Protein AF-A0A3B8Q0R5-F1 (afdb_monomer_lite)

Radius of gyration: 30.36 Å; chains: 1; bounding box: 60×72×90 Å

Structure (mmCIF, N/CA/C/O backbone):
data_AF-A0A3B8Q0R5-F1
#
_entry.id   AF-A0A3B8Q0R5-F1
#
loop_
_atom_site.group_PDB
_atom_site.id
_atom_site.type_symbol
_atom_si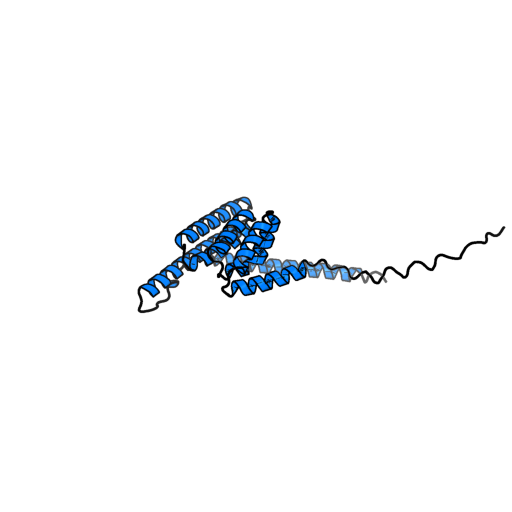te.label_atom_id
_atom_site.label_alt_id
_atom_site.label_comp_id
_atom_site.label_asym_id
_atom_site.label_entity_id
_atom_site.label_seq_id
_atom_site.pdbx_PDB_ins_code
_atom_site.Cartn_x
_atom_site.Cartn_y
_atom_site.Cartn_z
_atom_site.occupancy
_atom_site.B_iso_or_equiv
_atom_site.auth_seq_id
_atom_site.auth_comp_id
_atom_site.auth_asym_id
_atom_site.auth_atom_id
_atom_site.pdbx_PDB_model_num
ATOM 1 N N . MET A 1 1 ? 7.598 -15.529 66.319 1.00 52.81 1 MET A N 1
ATOM 2 C CA . MET A 1 1 ? 8.348 -15.626 65.045 1.00 52.81 1 MET A CA 1
ATOM 3 C C . MET A 1 1 ? 7.599 -14.977 63.862 1.00 52.81 1 MET A C 1
ATOM 5 O O . MET A 1 1 ? 7.571 -15.559 62.796 1.00 52.81 1 MET A O 1
ATOM 9 N N . ASN A 1 2 ? 7.058 -13.747 63.988 1.00 50.09 2 ASN A N 1
ATOM 10 C CA . ASN A 1 2 ? 6.308 -13.079 62.892 1.00 50.09 2 ASN A CA 1
ATOM 11 C C . ASN A 1 2 ? 6.867 -11.707 62.458 1.00 50.09 2 ASN A C 1
ATOM 13 O O . ASN A 1 2 ? 6.285 -11.050 61.603 1.00 50.09 2 ASN A O 1
ATOM 17 N N . ARG A 1 3 ? 8.002 -11.252 63.009 1.00 48.69 3 ARG A N 1
ATOM 18 C CA . ARG A 1 3 ? 8.577 -9.933 62.666 1.00 48.69 3 ARG A CA 1
ATOM 19 C C . ARG A 1 3 ? 9.497 -9.949 61.439 1.00 48.69 3 ARG A C 1
ATOM 21 O O . ARG A 1 3 ? 9.781 -8.896 60.887 1.00 48.69 3 ARG A O 1
ATOM 28 N N . PHE A 1 4 ? 9.909 -11.129 60.974 1.00 54.16 4 PHE A N 1
ATOM 29 C CA . PHE A 1 4 ? 10.857 -11.258 59.860 1.00 54.16 4 PHE A CA 1
ATOM 30 C C . PHE A 1 4 ? 10.212 -11.108 58.469 1.00 54.16 4 PHE A C 1
ATOM 32 O O . PHE A 1 4 ? 10.890 -10.764 57.511 1.00 54.16 4 PHE A O 1
ATOM 39 N N . CYS A 1 5 ? 8.892 -11.298 58.348 1.00 56.12 5 CYS A N 1
ATOM 40 C CA . CYS A 1 5 ? 8.208 -11.297 57.049 1.00 56.12 5 CYS A CA 1
ATOM 41 C C . CYS A 1 5 ? 7.826 -9.883 56.552 1.00 56.12 5 CYS A C 1
ATOM 43 O O . CYS A 1 5 ? 7.640 -9.663 55.356 1.00 56.12 5 CYS A O 1
ATOM 45 N N . TRP A 1 6 ? 7.747 -8.897 57.453 1.00 54.19 6 TRP A N 1
ATOM 46 C CA . TRP A 1 6 ? 7.364 -7.522 57.103 1.00 54.19 6 TRP A CA 1
ATOM 47 C C . TRP A 1 6 ? 8.506 -6.707 56.481 1.00 54.19 6 TRP A C 1
ATOM 49 O O . TRP A 1 6 ? 8.269 -5.948 55.542 1.00 54.19 6 TRP A O 1
ATOM 59 N N . CYS A 1 7 ? 9.753 -6.912 56.917 1.00 61.81 7 CYS A N 1
ATOM 60 C CA . CYS A 1 7 ? 10.898 -6.191 56.348 1.00 61.81 7 CYS A CA 1
ATOM 61 C C . CYS A 1 7 ? 11.171 -6.569 54.883 1.00 61.81 7 CYS A C 1
ATOM 63 O O . CYS A 1 7 ? 11.580 -5.722 54.093 1.00 61.81 7 CYS A O 1
ATOM 65 N N . GLN A 1 8 ? 10.890 -7.815 54.489 1.00 62.03 8 GLN A N 1
ATOM 66 C CA . GLN A 1 8 ? 11.178 -8.293 53.134 1.00 62.03 8 GLN A CA 1
ATOM 67 C C . GLN A 1 8 ? 10.195 -7.735 52.089 1.00 62.03 8 GLN A C 1
ATOM 69 O O . GLN A 1 8 ? 10.589 -7.441 50.962 1.00 62.03 8 GLN A O 1
ATOM 74 N N . ARG A 1 9 ? 8.931 -7.499 52.472 1.00 63.44 9 ARG A N 1
ATOM 75 C CA . ARG A 1 9 ? 7.928 -6.890 51.581 1.00 63.44 9 ARG A CA 1
ATOM 76 C C . ARG A 1 9 ? 8.183 -5.399 51.346 1.00 63.44 9 ARG A C 1
ATOM 78 O O . ARG A 1 9 ? 8.068 -4.943 50.211 1.00 63.44 9 ARG A O 1
ATOM 85 N N . LEU A 1 10 ? 8.612 -4.659 52.372 1.00 69.06 10 LEU A N 1
ATOM 86 C CA . LEU A 1 10 ? 8.924 -3.230 52.233 1.00 69.06 10 LEU A CA 1
ATOM 87 C C . LEU A 1 10 ? 10.162 -2.977 51.356 1.00 69.06 10 LEU A C 1
ATOM 89 O O . LEU A 1 10 ? 10.154 -2.050 50.548 1.00 69.06 10 LEU A O 1
ATOM 93 N N . ALA A 1 11 ? 11.180 -3.840 51.435 1.00 68.00 11 ALA A N 1
ATOM 94 C CA . ALA A 1 11 ? 12.366 -3.734 50.584 1.00 68.00 11 ALA A CA 1
ATOM 95 C C . ALA A 1 11 ? 12.047 -3.938 49.087 1.00 68.00 11 ALA A C 1
ATOM 97 O O . ALA A 1 11 ? 12.586 -3.229 48.238 1.00 68.00 11 ALA A O 1
ATOM 98 N N . SER A 1 12 ? 11.131 -4.857 48.756 1.00 68.31 12 SER A N 1
ATOM 99 C CA . SER A 1 12 ? 10.750 -5.130 47.359 1.00 68.31 12 SER A CA 1
ATOM 100 C C . SER A 1 12 ? 9.982 -3.977 46.695 1.00 68.31 12 SER A C 1
ATOM 102 O O . SER A 1 12 ? 10.227 -3.661 45.530 1.00 68.31 12 SER A O 1
ATOM 104 N N . LEU A 1 13 ? 9.120 -3.283 47.447 1.00 68.50 13 LEU A N 1
ATOM 105 C CA . LEU A 1 13 ? 8.381 -2.123 46.940 1.00 68.50 13 LEU A CA 1
ATOM 106 C C . LEU A 1 13 ? 9.310 -0.933 46.672 1.00 68.50 13 LEU A C 1
ATOM 108 O O . LEU A 1 13 ? 9.229 -0.329 45.602 1.00 68.50 13 LEU A O 1
ATOM 112 N N . ALA A 1 14 ? 10.244 -0.644 47.582 1.00 69.44 14 ALA A N 1
ATOM 113 C CA . ALA A 1 14 ? 11.202 0.448 47.404 1.00 69.44 14 ALA A CA 1
ATOM 114 C C . ALA A 1 14 ? 12.122 0.232 46.186 1.00 69.44 14 ALA A C 1
ATOM 116 O O . ALA A 1 14 ? 12.366 1.168 45.423 1.00 69.44 14 ALA A O 1
ATOM 117 N N . ALA A 1 15 ? 12.572 -1.007 45.953 1.00 67.75 15 ALA A N 1
ATOM 118 C CA . ALA A 1 15 ? 13.390 -1.343 44.789 1.00 67.75 15 ALA A CA 1
ATOM 119 C C . ALA A 1 15 ? 12.631 -1.141 43.463 1.00 67.75 15 ALA A C 1
ATOM 121 O O . ALA A 1 15 ? 13.180 -0.568 42.523 1.00 67.75 15 ALA A O 1
ATOM 122 N N . SER A 1 16 ? 11.353 -1.537 43.395 1.00 67.94 16 SER A N 1
ATOM 123 C CA . SER A 1 16 ? 10.534 -1.349 42.186 1.00 67.94 16 SER A CA 1
ATOM 124 C C . SER A 1 16 ? 10.300 0.129 41.841 1.00 67.94 16 SER A C 1
ATOM 126 O O . SER A 1 16 ? 10.348 0.511 40.671 1.00 67.94 16 SER A O 1
ATOM 128 N N . LEU A 1 17 ? 10.140 0.983 42.859 1.00 67.00 17 LEU A N 1
ATOM 129 C CA . LEU A 1 17 ? 9.904 2.415 42.676 1.00 67.00 17 LEU A CA 1
ATOM 130 C C . LEU A 1 17 ? 11.165 3.151 42.195 1.00 67.00 17 LEU A C 1
ATOM 132 O O . LEU A 1 17 ? 11.078 4.034 41.344 1.00 67.00 17 LEU A O 1
ATOM 136 N N . ALA A 1 18 ? 12.344 2.747 42.679 1.00 67.75 18 ALA A N 1
ATOM 137 C CA . ALA A 1 18 ? 13.623 3.308 42.243 1.00 67.75 18 ALA A CA 1
ATOM 138 C C . ALA A 1 18 ? 13.944 2.969 40.775 1.00 67.75 18 ALA A C 1
ATOM 140 O O . ALA A 1 18 ? 14.430 3.828 40.038 1.00 67.75 18 ALA A O 1
ATOM 141 N N . VAL A 1 19 ? 13.621 1.750 40.321 1.00 68.25 19 VAL A N 1
ATOM 142 C CA . VAL A 1 19 ? 13.801 1.353 38.912 1.00 68.25 19 VAL A CA 1
ATOM 143 C C . VAL A 1 19 ? 12.848 2.132 38.001 1.00 68.25 19 VAL A C 1
ATOM 145 O O . VAL A 1 19 ? 13.286 2.659 36.979 1.00 68.25 19 VAL A O 1
ATOM 148 N N . ALA A 1 20 ? 11.579 2.291 38.388 1.00 64.25 20 ALA A N 1
ATOM 149 C CA . ALA A 1 20 ? 10.617 3.081 37.616 1.00 64.25 20 ALA A CA 1
ATOM 150 C C . ALA A 1 20 ? 11.032 4.563 37.500 1.00 64.25 20 ALA A C 1
ATOM 152 O O . ALA A 1 20 ? 10.972 5.142 36.414 1.00 64.25 20 ALA A O 1
ATOM 153 N N . ALA A 1 21 ? 11.528 5.160 38.591 1.00 65.12 21 ALA A N 1
ATOM 154 C CA . ALA A 1 21 ? 12.027 6.535 38.592 1.00 65.12 21 ALA A CA 1
ATOM 155 C C . ALA A 1 21 ? 13.298 6.706 37.734 1.00 65.12 21 ALA A C 1
ATOM 157 O O . ALA A 1 21 ? 13.420 7.688 37.000 1.00 65.12 21 ALA A O 1
ATOM 158 N N . GLY A 1 22 ? 14.219 5.736 37.768 1.00 60.78 22 GLY A N 1
ATOM 159 C CA . GLY A 1 22 ? 15.442 5.755 36.959 1.00 60.78 22 GLY A CA 1
ATOM 160 C C . GLY A 1 22 ? 15.184 5.635 35.452 1.00 60.78 22 GLY A C 1
ATOM 161 O O . GLY A 1 22 ? 15.807 6.346 34.661 1.00 60.78 22 GLY A O 1
ATOM 162 N N . VAL A 1 23 ? 14.229 4.790 35.045 1.00 67.75 23 VAL A N 1
ATOM 163 C CA . VAL A 1 23 ? 13.835 4.643 33.630 1.00 67.75 23 VAL A CA 1
ATOM 164 C C . VAL A 1 23 ? 13.158 5.917 33.116 1.00 67.75 23 VAL A C 1
ATOM 166 O O . VAL A 1 23 ? 13.473 6.371 32.015 1.00 67.75 23 VAL A O 1
ATOM 169 N N . GLY A 1 24 ? 12.309 6.555 33.931 1.00 57.69 24 GLY A N 1
ATOM 170 C CA . GLY A 1 24 ? 11.667 7.824 33.575 1.00 57.69 24 GLY A CA 1
ATOM 171 C C . GLY A 1 24 ? 12.663 8.968 33.353 1.00 57.69 24 GLY A C 1
ATOM 172 O O . GLY A 1 24 ? 12.521 9.734 32.398 1.00 57.69 24 GLY A O 1
ATOM 173 N N . TYR A 1 25 ? 13.714 9.057 34.177 1.00 61.59 25 TYR A N 1
ATOM 174 C CA . TYR A 1 25 ? 14.712 10.128 34.057 1.00 61.59 25 TYR A CA 1
ATOM 175 C C . TYR A 1 25 ? 15.591 9.984 32.805 1.00 61.59 25 TYR A C 1
ATOM 177 O O . TYR A 1 25 ? 15.903 10.978 32.151 1.00 61.59 25 TYR A O 1
ATOM 185 N N . ARG A 1 26 ? 15.942 8.749 32.410 1.00 64.56 26 ARG A N 1
ATOM 186 C CA . ARG A 1 26 ? 16.667 8.514 31.148 1.00 64.56 26 ARG A CA 1
ATOM 187 C C . ARG A 1 26 ? 15.811 8.733 29.907 1.00 64.56 26 ARG A C 1
ATOM 189 O O . ARG A 1 26 ? 16.342 9.181 28.895 1.00 64.56 26 ARG A O 1
ATOM 196 N N . TRP A 1 27 ? 14.510 8.461 29.982 1.00 62.12 27 TRP A N 1
ATOM 197 C CA . TRP A 1 27 ? 13.605 8.723 28.865 1.00 62.12 27 TRP A CA 1
ATOM 198 C C . TRP A 1 27 ? 13.486 10.224 28.568 1.00 62.12 27 TRP A C 1
ATOM 200 O O . TRP A 1 27 ? 13.467 10.627 27.408 1.00 62.12 27 TRP A O 1
ATOM 210 N N . ARG A 1 28 ? 13.485 11.064 29.611 1.00 60.34 28 ARG A N 1
ATOM 211 C CA . ARG A 1 28 ? 13.381 12.523 29.467 1.00 60.34 28 ARG A CA 1
ATOM 212 C C . ARG A 1 28 ? 14.645 13.164 28.878 1.00 60.34 28 ARG A C 1
ATOM 214 O O . ARG A 1 28 ? 14.530 14.003 27.992 1.00 60.34 28 ARG A O 1
ATOM 221 N N . ASP A 1 29 ? 15.836 12.716 29.285 1.00 60.97 29 ASP A N 1
ATOM 222 C CA . ASP A 1 29 ? 17.111 13.227 28.741 1.00 60.97 29 ASP A CA 1
ATOM 223 C C . ASP A 1 29 ? 17.327 12.817 27.265 1.00 60.97 29 ASP A C 1
ATOM 225 O O . ASP A 1 29 ? 17.923 13.552 26.477 1.00 60.97 29 ASP A O 1
ATOM 229 N N . LEU A 1 30 ? 16.777 11.669 26.844 1.00 57.34 30 LEU A N 1
ATOM 230 C CA . LEU A 1 30 ? 16.732 11.290 25.426 1.00 57.34 30 LEU A CA 1
ATOM 231 C C . LEU A 1 30 ? 15.744 12.155 24.628 1.00 57.34 30 LEU A C 1
ATOM 233 O O . LEU A 1 30 ? 16.006 12.469 23.466 1.00 57.34 30 LEU A O 1
ATOM 237 N N . GLN A 1 31 ? 14.638 12.582 25.239 1.00 58.22 31 GLN A N 1
ATOM 238 C CA . GLN A 1 31 ? 13.633 13.415 24.581 1.00 58.22 31 GLN A CA 1
ATOM 239 C C . GLN A 1 31 ? 14.144 14.847 24.333 1.00 58.22 31 GLN A C 1
ATOM 241 O O . GLN A 1 31 ? 13.937 15.388 23.248 1.00 58.22 31 GLN A O 1
ATOM 246 N N . GLU A 1 32 ? 14.888 15.433 25.277 1.00 55.44 32 GLU A N 1
ATOM 247 C CA . GLU A 1 32 ? 15.453 16.788 25.135 1.00 55.44 32 GLU A CA 1
ATOM 248 C C . GLU A 1 32 ? 16.603 16.857 24.109 1.00 55.44 32 GLU A C 1
ATOM 250 O O . GLU A 1 32 ? 16.691 17.818 23.338 1.00 55.44 32 GLU A O 1
ATOM 255 N N . LYS A 1 33 ? 17.427 15.803 24.005 1.00 52.62 33 LYS A N 1
ATOM 256 C CA . LYS A 1 33 ? 18.471 15.693 22.964 1.00 52.62 33 LYS A CA 1
ATOM 257 C C . LYS A 1 33 ? 17.900 15.433 21.568 1.00 52.62 33 LYS A C 1
ATOM 259 O O . LYS A 1 33 ? 18.498 15.841 20.577 1.00 52.62 33 LYS A O 1
ATOM 264 N N . SER A 1 34 ? 16.732 14.800 21.478 1.00 51.44 34 SER A N 1
ATOM 265 C CA . SER A 1 34 ? 16.050 14.564 20.197 1.00 51.44 34 SER A CA 1
ATOM 266 C C . SER A 1 34 ? 15.329 15.816 19.685 1.00 51.44 34 SER A C 1
ATOM 268 O O . SER A 1 34 ? 15.287 16.059 18.481 1.00 51.44 34 SER A O 1
ATOM 270 N N . ALA A 1 35 ? 14.798 16.645 20.591 1.00 52.03 35 ALA A N 1
ATOM 271 C CA . ALA A 1 35 ? 14.048 17.851 20.240 1.00 52.03 35 ALA A CA 1
ATOM 272 C C . ALA A 1 35 ? 14.919 18.984 19.663 1.00 52.03 35 ALA A C 1
ATOM 274 O O . ALA A 1 35 ? 14.408 19.836 18.945 1.00 52.03 35 ALA A O 1
ATOM 275 N N . THR A 1 36 ? 16.226 18.992 19.940 1.00 49.47 36 THR A N 1
ATOM 276 C CA . THR A 1 36 ? 17.169 19.999 19.413 1.00 49.47 36 THR A CA 1
ATOM 277 C C . THR A 1 36 ? 17.890 19.566 18.131 1.00 49.47 36 THR A C 1
ATOM 279 O O . THR A 1 36 ? 18.474 20.409 17.457 1.00 49.47 36 THR A O 1
ATOM 282 N N . ALA A 1 37 ? 17.809 18.284 17.751 1.00 50.06 37 ALA A N 1
ATOM 283 C CA . ALA A 1 37 ? 18.377 17.757 16.504 1.00 50.06 37 ALA A CA 1
ATOM 284 C C . ALA A 1 37 ? 17.378 17.728 15.332 1.00 50.06 37 ALA A C 1
ATOM 286 O O . ALA A 1 37 ? 17.786 17.570 14.185 1.00 50.06 37 ALA A O 1
ATOM 287 N N . LEU A 1 38 ? 16.084 17.941 15.592 1.00 46.47 38 LEU A N 1
ATOM 288 C CA . LEU A 1 38 ? 15.078 18.230 14.566 1.00 46.47 38 LEU A CA 1
ATOM 289 C C . LEU A 1 38 ? 15.154 19.710 14.153 1.00 46.47 38 LEU A C 1
ATOM 291 O O . LEU A 1 38 ? 14.162 20.437 14.162 1.00 46.47 38 LEU A O 1
ATOM 295 N N . GLY A 1 39 ? 16.353 20.169 13.782 1.00 46.84 39 GLY A N 1
ATOM 296 C CA . GLY A 1 39 ? 16.441 21.268 12.830 1.00 46.84 39 GLY A CA 1
ATOM 297 C C . GLY A 1 39 ? 15.647 20.836 11.604 1.00 46.84 39 GLY A C 1
ATOM 298 O O . GLY A 1 39 ? 15.787 19.687 11.188 1.00 46.84 39 GLY A O 1
ATOM 299 N N . VAL A 1 40 ? 14.754 21.709 11.126 1.00 49.50 40 VAL A N 1
ATOM 300 C CA . VAL A 1 40 ? 13.939 21.538 9.913 1.00 49.50 40 VAL A CA 1
ATOM 301 C C . VAL A 1 40 ? 14.712 20.664 8.935 1.00 49.50 40 VAL A C 1
ATOM 303 O O . VAL A 1 40 ? 15.736 21.109 8.426 1.00 49.50 40 VAL A O 1
ATOM 306 N N . ALA A 1 41 ? 14.295 19.402 8.791 1.00 54.00 41 ALA A N 1
ATOM 307 C CA . ALA A 1 41 ? 14.992 18.447 7.948 1.00 54.00 41 ALA A CA 1
ATOM 308 C C . ALA A 1 41 ? 14.927 19.004 6.529 1.00 54.00 41 ALA A C 1
ATOM 310 O O . ALA A 1 41 ? 13.883 18.944 5.879 1.00 54.00 41 ALA A O 1
ATOM 311 N N . GLU A 1 42 ? 16.007 19.661 6.115 1.00 67.31 42 GLU A N 1
ATOM 312 C CA . GLU A 1 42 ? 16.147 20.230 4.790 1.00 67.31 42 GLU A CA 1
ATOM 313 C C . GLU A 1 42 ? 15.985 19.062 3.821 1.00 67.31 42 GLU A C 1
ATOM 315 O O . GLU A 1 42 ? 16.765 18.107 3.847 1.00 67.31 42 GLU A O 1
ATOM 320 N N . ILE A 1 43 ? 14.884 19.074 3.062 1.00 69.56 43 ILE A N 1
ATOM 321 C CA . ILE A 1 43 ? 14.603 18.046 2.061 1.00 69.56 43 ILE A CA 1
ATOM 322 C C . ILE A 1 43 ? 15.818 18.028 1.144 1.00 69.56 43 ILE A C 1
ATOM 324 O O . ILE A 1 43 ? 16.129 19.047 0.525 1.00 69.56 43 ILE A O 1
ATOM 328 N N . ALA A 1 44 ? 16.517 16.893 1.101 1.00 77.75 44 ALA A N 1
ATOM 329 C CA . ALA A 1 44 ? 17.736 16.791 0.320 1.00 77.75 44 ALA A CA 1
ATOM 330 C C . ALA A 1 44 ? 17.447 17.192 -1.143 1.00 77.75 44 ALA A C 1
ATOM 332 O O . ALA A 1 44 ? 16.377 16.861 -1.671 1.00 77.75 44 ALA A O 1
ATOM 333 N N . PRO A 1 45 ? 18.357 17.934 -1.796 1.00 79.62 45 PRO A N 1
ATOM 334 C CA . PRO A 1 45 ? 18.165 18.368 -3.176 1.00 79.62 45 PRO A CA 1
ATOM 335 C C . PRO A 1 45 ? 17.991 17.146 -4.093 1.00 79.62 45 PRO A C 1
ATOM 337 O O . PRO A 1 45 ? 18.530 16.073 -3.804 1.00 79.62 45 PRO A O 1
ATOM 340 N N . LEU A 1 46 ? 17.210 17.271 -5.173 1.00 73.88 46 LEU A N 1
ATOM 341 C CA . LEU A 1 46 ? 16.845 16.145 -6.051 1.00 73.88 46 LEU A CA 1
ATOM 342 C C . LEU A 1 46 ? 18.086 15.413 -6.587 1.00 73.88 46 LEU A C 1
ATOM 344 O O . LEU A 1 46 ? 18.104 14.190 -6.693 1.00 73.88 46 LEU A O 1
ATOM 348 N N . GLU A 1 47 ? 19.148 16.170 -6.834 1.00 75.94 47 GLU A N 1
ATOM 349 C CA . GLU A 1 47 ? 20.459 15.725 -7.294 1.00 75.94 47 GLU A CA 1
ATOM 350 C C . GLU A 1 47 ? 21.111 14.708 -6.344 1.00 75.94 47 GLU A C 1
ATOM 352 O O . GLU A 1 47 ? 21.943 13.917 -6.773 1.00 75.94 47 GLU A O 1
ATOM 357 N N . SER A 1 48 ? 20.726 14.687 -5.064 1.00 73.81 48 SER A N 1
ATOM 358 C CA . SER A 1 48 ? 21.194 13.681 -4.101 1.00 73.81 48 SER A CA 1
ATOM 359 C C . SER A 1 48 ? 20.539 12.307 -4.283 1.00 73.81 48 SER A C 1
ATOM 361 O O . SER A 1 48 ? 21.114 11.299 -3.874 1.00 73.81 48 SER A O 1
ATOM 363 N N . PHE A 1 49 ? 19.358 12.255 -4.907 1.00 72.38 49 PHE A N 1
ATOM 364 C CA . PHE A 1 49 ? 18.619 11.018 -5.175 1.00 72.38 49 PHE A CA 1
ATOM 365 C C . PHE A 1 49 ? 18.916 10.446 -6.567 1.00 72.38 49 PHE A C 1
ATOM 367 O O . PHE A 1 49 ? 18.712 9.254 -6.799 1.00 72.38 49 PHE A O 1
ATOM 374 N N . VAL A 1 50 ? 19.423 11.268 -7.489 1.00 71.88 50 VAL A N 1
ATOM 375 C CA . VAL A 1 50 ? 19.806 10.841 -8.838 1.00 71.88 50 VAL A CA 1
ATOM 376 C C . VAL A 1 50 ? 21.271 10.406 -8.830 1.00 71.88 50 VAL A C 1
ATOM 378 O O . VAL A 1 50 ? 22.189 11.221 -8.777 1.00 71.88 50 VAL A O 1
ATOM 381 N N . GLY A 1 51 ? 21.515 9.096 -8.885 1.00 69.38 51 GLY A N 1
ATOM 382 C CA . GLY A 1 51 ? 22.872 8.580 -9.053 1.00 69.38 51 GLY A CA 1
ATOM 383 C C . GLY A 1 51 ? 23.454 9.022 -10.398 1.00 69.38 51 GLY A C 1
ATOM 384 O O . GLY A 1 51 ? 22.813 8.834 -11.429 1.00 69.38 51 GLY A O 1
ATOM 385 N N . ILE A 1 52 ? 24.674 9.570 -10.406 1.00 62.12 52 ILE A N 1
ATOM 386 C CA . ILE A 1 52 ? 25.391 9.935 -11.638 1.00 62.12 52 ILE A CA 1
ATOM 387 C C . ILE A 1 52 ? 25.702 8.643 -12.412 1.00 62.12 52 ILE A C 1
ATOM 389 O O . ILE A 1 52 ? 26.714 7.986 -12.166 1.00 62.12 52 ILE A O 1
ATOM 393 N N . GLN A 1 53 ? 24.815 8.244 -13.322 1.00 55.50 53 GLN A N 1
ATOM 394 C CA . GLN A 1 53 ? 25.020 7.123 -14.239 1.00 55.50 53 GLN A CA 1
ATOM 395 C C . GLN A 1 53 ? 25.086 7.639 -15.676 1.00 55.50 53 GLN A C 1
ATOM 397 O O . GLN A 1 53 ? 24.306 8.491 -16.091 1.00 55.50 53 GLN A O 1
ATOM 402 N N . SER A 1 54 ? 26.068 7.147 -16.429 1.00 56.28 54 SER A N 1
ATOM 403 C CA . SER A 1 54 ? 26.439 7.685 -17.734 1.00 56.28 54 SER A CA 1
ATOM 404 C C . SER A 1 54 ? 25.878 6.867 -18.904 1.00 56.28 54 SER A C 1
ATOM 406 O O . SER A 1 54 ? 25.977 5.642 -18.906 1.00 56.28 54 SER A O 1
ATOM 408 N N . PHE A 1 55 ? 25.437 7.612 -19.930 1.00 62.09 55 PHE A N 1
ATOM 409 C CA . PHE A 1 55 ? 25.368 7.322 -21.379 1.00 62.09 55 PHE A CA 1
ATOM 410 C C . PHE A 1 55 ? 24.024 7.027 -22.068 1.00 62.09 55 PHE A C 1
ATOM 412 O O . PHE A 1 55 ? 24.011 7.012 -23.296 1.00 62.09 55 PHE A O 1
ATOM 419 N N . SER A 1 56 ? 22.885 6.900 -21.384 1.00 81.12 56 SER A N 1
ATOM 420 C CA . SER A 1 56 ? 21.586 6.817 -22.081 1.00 81.12 56 SER A CA 1
ATOM 421 C C . SER A 1 56 ? 20.588 7.817 -21.517 1.00 81.12 56 SER A C 1
ATOM 423 O O . SER A 1 56 ? 20.306 7.793 -20.323 1.00 81.12 56 SER A O 1
ATOM 425 N N . GLU A 1 57 ? 20.022 8.659 -22.386 1.00 83.69 57 GLU A N 1
ATOM 426 C CA . GLU A 1 57 ? 18.907 9.561 -22.064 1.00 83.69 57 GLU A CA 1
ATOM 427 C C . GLU A 1 57 ? 17.781 8.806 -21.345 1.00 83.69 57 GLU A C 1
ATOM 429 O O . GLU A 1 57 ? 17.328 9.235 -20.293 1.00 83.69 57 GLU A O 1
ATOM 434 N N . ILE A 1 58 ? 17.447 7.598 -21.817 1.00 84.88 58 ILE A N 1
ATOM 435 C CA . ILE A 1 58 ? 16.426 6.731 -21.210 1.00 84.88 58 ILE A CA 1
ATOM 436 C C . ILE A 1 58 ? 16.795 6.338 -19.773 1.00 84.88 58 ILE A C 1
ATOM 438 O O . ILE A 1 58 ? 15.933 6.313 -18.894 1.00 84.88 58 ILE A O 1
ATOM 442 N N . GLN A 1 59 ? 18.063 6.006 -19.516 1.00 83.00 59 GLN A N 1
ATOM 443 C CA . GLN A 1 59 ? 18.511 5.658 -18.165 1.00 83.00 59 GLN A CA 1
ATOM 444 C C . GLN A 1 59 ? 18.523 6.880 -17.247 1.00 83.00 59 GLN A C 1
ATOM 446 O O . GLN A 1 59 ? 18.146 6.750 -16.086 1.00 83.00 59 GLN A O 1
ATOM 451 N N . ASN A 1 60 ? 18.890 8.052 -17.770 1.00 83.88 60 ASN A N 1
ATOM 452 C CA . ASN A 1 60 ? 18.876 9.295 -17.010 1.00 83.88 60 ASN A CA 1
ATOM 453 C C . ASN A 1 60 ? 17.443 9.697 -16.632 1.00 83.88 60 ASN A C 1
ATOM 455 O O . ASN A 1 60 ? 17.164 9.911 -15.459 1.00 83.88 60 ASN A O 1
ATOM 459 N N . THR A 1 61 ? 16.505 9.673 -17.586 1.00 86.94 61 THR A N 1
ATOM 460 C CA . THR A 1 61 ? 15.083 9.933 -17.313 1.00 86.94 61 THR A CA 1
ATOM 461 C C . THR A 1 61 ? 14.505 8.922 -16.325 1.00 86.94 61 THR A C 1
ATOM 463 O O . THR A 1 61 ? 13.751 9.293 -15.432 1.00 86.94 61 THR A O 1
ATOM 466 N N . ARG A 1 62 ? 14.878 7.636 -16.421 1.00 85.50 62 ARG A N 1
ATOM 467 C CA . ARG A 1 62 ? 14.454 6.630 -15.435 1.00 85.50 62 ARG A CA 1
ATOM 468 C C . ARG A 1 62 ? 15.005 6.934 -14.039 1.00 85.50 62 ARG A C 1
ATOM 470 O O . ARG A 1 62 ? 14.261 6.827 -13.071 1.00 85.50 62 ARG A O 1
ATOM 477 N N . ALA A 1 63 ? 16.282 7.296 -13.932 1.00 85.25 63 ALA A N 1
ATOM 478 C CA . ALA A 1 63 ? 16.898 7.658 -12.659 1.00 85.25 63 ALA A CA 1
ATOM 479 C C . ALA A 1 63 ? 16.267 8.926 -12.062 1.00 85.25 63 ALA A C 1
ATOM 481 O O . ALA A 1 63 ? 16.047 8.992 -10.856 1.00 85.25 63 ALA A O 1
ATOM 482 N N . GLU A 1 64 ? 15.920 9.900 -12.903 1.00 87.50 64 GLU A N 1
ATOM 483 C CA . GLU A 1 64 ? 15.218 11.118 -12.505 1.00 87.50 64 GLU A CA 1
ATOM 484 C C . GLU A 1 64 ? 13.810 10.815 -11.976 1.00 87.50 64 GLU A C 1
ATOM 486 O O . GLU A 1 64 ? 13.478 11.239 -10.871 1.00 87.50 64 GLU A O 1
ATOM 491 N N . LEU A 1 65 ? 13.015 10.008 -12.691 1.00 85.88 65 LEU A N 1
ATOM 492 C CA . LEU A 1 65 ? 11.694 9.563 -12.223 1.00 85.88 65 LEU A CA 1
ATOM 493 C C . LEU A 1 65 ? 11.785 8.804 -10.896 1.00 85.88 65 LEU A C 1
ATOM 495 O O . LEU A 1 65 ? 11.011 9.062 -9.972 1.00 85.88 65 LEU A O 1
ATOM 499 N N . GLN A 1 66 ? 12.772 7.916 -10.769 1.00 86.69 66 GLN A N 1
ATOM 500 C CA . GLN A 1 66 ? 13.023 7.192 -9.528 1.00 86.69 66 GLN A CA 1
ATOM 501 C C . GLN A 1 66 ? 13.395 8.152 -8.384 1.00 86.69 66 GLN A C 1
ATOM 503 O O . GLN A 1 66 ? 12.905 7.993 -7.264 1.00 86.69 66 GLN A O 1
ATOM 508 N N . GLY A 1 67 ? 14.223 9.164 -8.657 1.00 86.75 67 GLY A N 1
ATOM 509 C CA . GLY A 1 67 ? 14.597 10.202 -7.696 1.00 86.75 67 GLY A CA 1
ATOM 510 C C . GLY A 1 67 ? 13.404 11.052 -7.255 1.00 86.75 67 GLY A C 1
ATOM 511 O O . GLY A 1 67 ? 13.221 11.284 -6.057 1.00 86.75 67 GLY A O 1
ATOM 512 N N . LEU A 1 68 ? 12.541 11.450 -8.194 1.00 88.81 68 LEU A N 1
ATOM 513 C CA . LEU A 1 68 ? 11.309 12.189 -7.911 1.00 88.81 68 LEU A CA 1
ATOM 514 C C . LEU A 1 68 ? 10.363 11.381 -7.018 1.00 88.81 68 LEU A C 1
ATOM 516 O O . LEU A 1 68 ? 9.891 11.895 -6.003 1.00 88.81 68 LEU A O 1
ATOM 520 N N . ALA A 1 69 ? 10.147 10.102 -7.325 1.00 83.06 69 ALA A N 1
ATOM 521 C CA . ALA A 1 69 ? 9.320 9.236 -6.493 1.00 83.06 69 ALA A CA 1
ATOM 522 C C . ALA A 1 69 ? 9.918 9.019 -5.095 1.00 83.06 69 ALA A C 1
ATOM 524 O O . ALA A 1 69 ? 9.199 9.055 -4.096 1.00 83.06 69 ALA A O 1
ATOM 525 N N . GLN A 1 70 ? 11.237 8.825 -4.984 1.00 87.56 70 GLN A N 1
ATOM 526 C CA . GLN A 1 70 ? 11.907 8.700 -3.684 1.00 87.56 70 GLN A CA 1
ATOM 527 C C . GLN A 1 70 ? 11.762 9.966 -2.838 1.00 87.56 70 GLN A C 1
ATOM 529 O O . GLN A 1 70 ? 11.462 9.880 -1.641 1.00 87.56 70 GLN A O 1
ATOM 534 N N . ARG A 1 71 ? 11.925 11.139 -3.454 1.00 89.19 71 ARG A N 1
ATOM 535 C CA . ARG A 1 71 ? 11.688 12.423 -2.797 1.00 89.19 71 ARG A CA 1
ATOM 536 C C . ARG A 1 71 ? 10.238 12.532 -2.332 1.00 89.19 71 ARG A C 1
ATOM 538 O O . ARG A 1 71 ? 10.008 12.804 -1.155 1.00 89.19 71 ARG A O 1
ATOM 545 N N . PHE A 1 72 ? 9.279 12.229 -3.206 1.00 90.56 72 PHE A N 1
ATOM 546 C CA . PHE A 1 72 ? 7.853 12.256 -2.886 1.00 90.56 72 PHE A CA 1
ATOM 547 C C . PHE A 1 72 ? 7.516 11.369 -1.678 1.00 90.56 72 PHE A C 1
ATOM 549 O O . PHE A 1 72 ? 6.865 11.808 -0.727 1.00 90.56 72 PHE A O 1
ATOM 556 N N . ARG A 1 73 ? 8.035 10.136 -1.652 1.00 87.62 73 ARG A N 1
ATOM 557 C CA . ARG A 1 73 ? 7.888 9.222 -0.507 1.00 87.62 73 ARG A CA 1
ATOM 558 C C . ARG A 1 73 ? 8.479 9.787 0.770 1.00 87.62 73 ARG A C 1
ATOM 560 O O . ARG A 1 73 ? 7.884 9.653 1.838 1.00 87.62 73 ARG A O 1
ATOM 567 N N . THR A 1 74 ? 9.663 10.380 0.677 1.00 87.69 74 THR A N 1
ATOM 568 C CA . THR A 1 74 ? 10.348 10.959 1.833 1.00 87.69 74 THR A CA 1
ATOM 569 C C . THR A 1 74 ? 9.527 12.110 2.403 1.00 87.69 74 THR A C 1
ATOM 571 O O . THR A 1 74 ? 9.292 12.146 3.607 1.00 87.69 74 THR A O 1
ATOM 574 N N . GLU A 1 75 ? 8.988 12.982 1.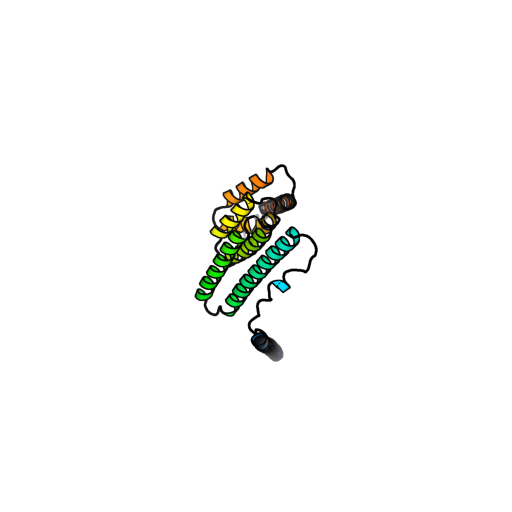552 1.00 88.94 75 GLU A N 1
ATOM 575 C CA . GLU A 1 75 ? 8.092 14.065 1.961 1.00 88.94 75 GLU A CA 1
ATOM 576 C C . GLU A 1 75 ? 6.804 13.532 2.613 1.00 88.94 75 GLU A C 1
ATOM 578 O O . GLU A 1 75 ? 6.435 13.982 3.701 1.00 88.94 75 GLU A O 1
ATOM 583 N N . ALA A 1 76 ? 6.151 12.527 2.017 1.00 84.00 76 ALA A N 1
ATOM 584 C CA . ALA A 1 76 ? 4.954 11.900 2.585 1.00 84.00 76 ALA A CA 1
ATOM 585 C C . ALA A 1 76 ? 5.232 11.246 3.952 1.00 84.00 76 ALA A C 1
ATOM 587 O O . ALA A 1 76 ? 4.461 11.410 4.902 1.00 84.00 76 ALA A O 1
ATOM 588 N N . ARG A 1 77 ? 6.370 10.554 4.093 1.00 86.31 77 ARG A N 1
ATOM 589 C CA . ARG A 1 77 ? 6.806 9.947 5.360 1.00 86.31 77 ARG A CA 1
ATOM 590 C C . ARG A 1 77 ? 7.147 10.987 6.412 1.00 86.31 77 ARG A C 1
ATOM 592 O O . ARG A 1 77 ? 6.762 10.812 7.563 1.00 86.31 77 ARG A O 1
ATOM 599 N N . MET A 1 78 ? 7.822 12.071 6.042 1.00 87.31 78 MET A N 1
ATOM 600 C CA . MET A 1 78 ? 8.117 13.159 6.973 1.00 87.31 78 MET A CA 1
ATOM 601 C C . MET A 1 78 ? 6.838 13.837 7.460 1.00 87.31 78 MET A C 1
ATOM 603 O O . MET A 1 78 ? 6.708 14.063 8.659 1.00 87.31 78 MET A O 1
ATOM 607 N N . LYS A 1 79 ? 5.857 14.070 6.578 1.00 86.94 79 LYS A N 1
ATOM 608 C CA . LYS A 1 79 ? 4.524 14.557 6.974 1.00 86.94 79 LYS A CA 1
ATOM 609 C C . LYS A 1 79 ? 3.838 13.600 7.949 1.00 86.94 79 LYS A C 1
ATOM 611 O O . LYS A 1 79 ? 3.296 14.043 8.957 1.00 86.94 79 LYS A O 1
ATOM 616 N N . TYR A 1 80 ? 3.910 12.293 7.697 1.00 84.00 80 TYR A N 1
ATOM 617 C CA . TYR A 1 80 ? 3.370 11.285 8.610 1.00 84.00 80 TYR A CA 1
ATOM 618 C C . TYR A 1 80 ? 4.066 11.300 9.978 1.00 84.00 80 TYR A C 1
ATOM 620 O O . TYR A 1 80 ? 3.397 11.381 11.006 1.00 84.00 80 TYR A O 1
ATOM 628 N N . LEU A 1 81 ? 5.399 11.291 10.019 1.00 85.19 81 LEU A N 1
ATOM 629 C CA . LEU A 1 81 ? 6.155 11.355 11.274 1.00 85.19 81 LEU A CA 1
ATOM 630 C C . LEU A 1 81 ? 5.897 12.663 12.035 1.00 85.19 81 LEU A C 1
ATOM 632 O O . LEU A 1 81 ? 5.722 12.635 13.253 1.00 85.19 81 LEU A O 1
ATOM 636 N N . ALA A 1 82 ? 5.792 13.787 11.324 1.00 84.62 82 ALA A N 1
ATOM 637 C CA . ALA A 1 82 ? 5.401 15.064 11.905 1.00 84.62 82 ALA A CA 1
ATOM 638 C C . ALA A 1 82 ? 3.991 14.985 12.515 1.00 84.62 82 ALA A C 1
ATOM 640 O O . ALA A 1 82 ? 3.811 15.385 13.664 1.00 84.62 82 ALA A O 1
ATOM 641 N N . SER A 1 83 ? 3.024 14.372 11.820 1.00 84.06 83 SER A N 1
ATOM 642 C CA . SER A 1 83 ? 1.656 14.190 12.337 1.00 84.06 83 SER A CA 1
ATOM 643 C C . SER A 1 83 ? 1.603 13.339 13.613 1.00 84.06 83 SER A C 1
ATOM 645 O O . SER A 1 83 ? 0.833 13.620 14.532 1.00 84.06 83 SER A O 1
ATOM 647 N N . LEU A 1 84 ? 2.479 12.333 13.732 1.00 81.38 84 LEU A N 1
ATOM 648 C CA . LEU A 1 84 ? 2.606 11.539 14.957 1.00 81.38 84 LEU A CA 1
ATOM 649 C C . LEU A 1 84 ? 3.144 12.373 16.126 1.00 81.38 84 LEU A C 1
ATOM 651 O O . LEU A 1 84 ? 2.704 12.184 17.258 1.00 81.38 84 LEU A O 1
ATOM 655 N N . SER A 1 85 ? 4.068 13.302 15.862 1.00 80.19 85 SER A N 1
ATOM 656 C CA . SER A 1 85 ? 4.641 14.175 16.894 1.00 80.19 85 SER A CA 1
ATOM 657 C C . SER A 1 85 ? 3.678 15.274 17.366 1.00 80.19 85 SER A C 1
ATOM 659 O O . SER A 1 85 ? 3.674 15.619 18.546 1.00 80.19 85 SER A O 1
ATOM 661 N N . THR A 1 86 ? 2.815 15.773 16.474 1.00 74.06 86 THR A N 1
ATOM 662 C CA . THR A 1 86 ? 1.837 16.841 16.759 1.00 74.06 86 THR A CA 1
ATOM 663 C C . THR A 1 86 ? 0.550 16.312 17.410 1.00 74.06 86 THR A C 1
ATOM 665 O O . THR A 1 86 ? -0.248 17.079 17.952 1.00 74.06 86 THR A O 1
ATOM 668 N N . SER A 1 87 ? 0.342 14.992 17.404 1.00 62.97 87 SER A N 1
ATOM 669 C CA . SER A 1 87 ? -0.855 14.302 17.898 1.00 62.97 87 SER A CA 1
ATOM 670 C C . SER A 1 87 ? -1.002 14.338 19.436 1.00 62.97 87 SER A C 1
ATOM 672 O O . SER A 1 87 ? -0.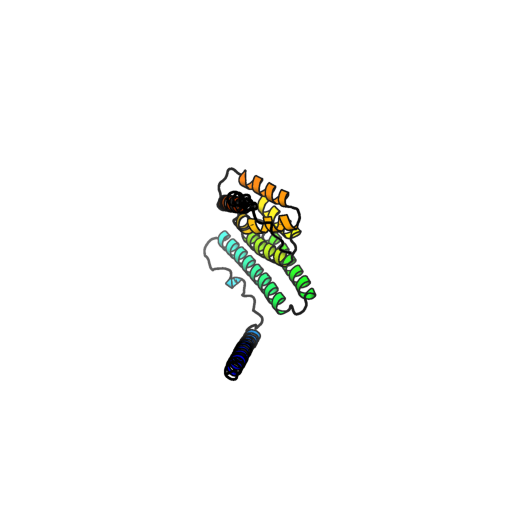964 13.311 20.114 1.00 62.97 87 SER A O 1
ATOM 674 N N . LEU A 1 88 ? -1.255 15.518 20.005 1.00 67.12 88 LEU A N 1
ATOM 675 C CA . LEU A 1 88 ? -1.819 15.688 21.354 1.00 67.12 88 LEU A CA 1
ATOM 676 C C . LEU A 1 88 ? -3.360 15.657 21.341 1.00 67.12 88 LEU A C 1
ATOM 678 O O . LEU A 1 88 ? -3.996 15.627 22.391 1.00 67.12 88 LEU A O 1
ATOM 682 N N . SER A 1 89 ? -3.987 15.671 20.160 1.00 67.50 89 SER A N 1
ATOM 683 C CA . SER A 1 89 ? -5.445 15.645 19.984 1.00 67.50 89 SER A CA 1
ATOM 684 C C . SER A 1 89 ? -5.838 14.744 18.812 1.00 67.50 89 SER A C 1
ATOM 686 O O . SER A 1 89 ? -5.342 14.904 17.698 1.00 67.50 89 SER A O 1
ATOM 688 N N . GLN A 1 90 ? -6.751 13.798 19.059 1.00 69.88 90 GLN A N 1
ATOM 689 C CA . GLN A 1 90 ? -7.185 12.792 18.075 1.00 69.88 90 GLN A CA 1
ATOM 690 C C . GLN A 1 90 ? -7.806 13.404 16.805 1.00 69.88 90 GLN A C 1
ATOM 692 O O . GLN A 1 90 ? -7.662 12.839 15.723 1.00 69.88 90 GLN A O 1
ATOM 697 N N . SER A 1 91 ? -8.466 14.562 16.910 1.00 68.75 91 SER A N 1
ATOM 698 C CA . SER A 1 91 ? -9.111 15.240 15.777 1.00 68.75 91 SER A CA 1
ATOM 699 C C . SER A 1 91 ? -8.108 15.802 14.763 1.00 68.75 91 SER A C 1
ATOM 701 O O . SER A 1 91 ? -8.313 15.647 13.560 1.00 68.75 91 SER A O 1
ATOM 703 N N . THR A 1 92 ? -7.002 16.395 15.223 1.00 71.00 92 THR A N 1
ATOM 704 C CA . THR A 1 92 ? -5.941 16.929 14.351 1.00 71.00 92 THR A CA 1
ATOM 705 C C . THR A 1 92 ? -5.264 15.807 13.560 1.00 71.00 92 THR A C 1
ATOM 707 O O . THR A 1 92 ? -5.056 15.939 12.355 1.00 71.00 92 THR A O 1
ATOM 710 N N . SER A 1 93 ? -5.048 14.652 14.203 1.00 82.44 93 SER A N 1
ATOM 711 C CA . SER A 1 93 ? -4.446 13.473 13.565 1.00 82.44 93 SER A CA 1
ATOM 712 C C . SER A 1 93 ? -5.268 12.950 12.378 1.00 82.44 93 SER A C 1
ATOM 714 O O . SER A 1 93 ? -4.699 12.500 11.384 1.00 82.44 93 SER A O 1
ATOM 716 N N . ALA A 1 94 ? -6.603 13.025 12.436 1.00 87.56 94 ALA A N 1
ATOM 717 C CA . ALA A 1 94 ? -7.459 12.570 11.340 1.00 87.56 94 ALA A CA 1
ATOM 718 C C . ALA A 1 94 ? -7.358 13.477 10.100 1.00 87.56 94 ALA A C 1
ATOM 720 O O . ALA A 1 94 ? -7.304 12.976 8.975 1.00 87.56 94 ALA A O 1
ATOM 721 N N . VAL A 1 95 ? -7.294 14.801 10.295 1.00 90.56 95 VAL A N 1
ATOM 722 C CA . VAL A 1 95 ? -7.167 15.778 9.199 1.00 90.56 95 VAL A CA 1
ATOM 723 C C . VAL A 1 95 ? -5.811 15.650 8.507 1.00 90.56 95 VAL A C 1
ATOM 725 O O . VAL A 1 95 ? -5.756 15.584 7.280 1.00 90.56 95 VAL A O 1
ATOM 728 N N . GLU A 1 96 ? -4.730 15.554 9.283 1.00 90.38 96 GLU A N 1
ATOM 729 C CA . GLU A 1 96 ? -3.369 15.366 8.762 1.00 90.38 96 GLU A CA 1
ATOM 730 C C . GLU A 1 96 ? -3.219 14.025 8.037 1.00 90.38 96 GLU A C 1
ATOM 732 O O . GLU A 1 96 ? -2.639 13.947 6.958 1.00 90.38 96 GLU A O 1
ATOM 737 N N . ARG A 1 97 ? -3.815 12.950 8.561 1.00 90.69 97 ARG A N 1
ATOM 738 C CA . ARG A 1 97 ? -3.825 11.663 7.856 1.00 90.69 97 ARG A CA 1
ATOM 739 C C . ARG A 1 97 ? -4.569 11.748 6.535 1.00 90.69 97 ARG A C 1
ATOM 741 O O . ARG A 1 97 ? -4.114 11.200 5.535 1.00 90.69 97 ARG A O 1
ATOM 748 N N . GLN A 1 98 ? -5.701 12.447 6.511 1.00 94.06 98 GLN A N 1
ATOM 749 C CA . GLN A 1 98 ? -6.470 12.609 5.287 1.00 94.06 98 GLN A CA 1
ATOM 750 C C . GLN A 1 98 ? -5.725 13.448 4.243 1.00 94.06 98 GLN A C 1
ATOM 752 O O . GLN A 1 98 ? -5.894 13.185 3.052 1.00 94.06 98 GLN A O 1
ATOM 757 N N . SER A 1 99 ? -4.906 14.426 4.650 1.00 93.94 99 SER A N 1
ATOM 758 C CA . SER A 1 99 ? -4.046 15.152 3.710 1.00 93.94 99 SER A CA 1
ATOM 759 C C . SER A 1 99 ? -2.940 14.255 3.153 1.00 93.94 99 SER A C 1
ATOM 761 O O . SER A 1 99 ? -2.758 14.242 1.942 1.00 93.94 99 SER A O 1
ATOM 763 N N . ILE A 1 100 ? -2.301 13.424 3.985 1.00 93.94 100 ILE A N 1
ATOM 764 C CA . ILE A 1 100 ? -1.300 12.439 3.533 1.00 93.94 100 ILE A CA 1
ATOM 765 C C . ILE A 1 100 ? -1.912 11.443 2.542 1.00 93.94 100 ILE A C 1
ATOM 767 O O . ILE A 1 100 ? -1.314 11.172 1.507 1.00 93.94 100 ILE A O 1
ATOM 771 N N . VAL A 1 101 ? -3.116 10.930 2.821 1.00 96.00 101 VAL A N 1
ATOM 772 C CA . VAL A 1 101 ? -3.841 10.038 1.899 1.00 96.00 101 VAL A CA 1
ATOM 773 C C . VAL A 1 101 ? -4.076 10.725 0.552 1.00 96.00 101 VAL A C 1
ATOM 775 O O . VAL A 1 101 ? -3.767 10.138 -0.477 1.00 96.00 101 VAL A O 1
ATOM 778 N N . ARG A 1 102 ? -4.551 11.979 0.541 1.00 96.56 102 ARG A N 1
ATOM 779 C CA . ARG A 1 102 ? -4.770 12.728 -0.712 1.00 96.56 102 ARG A CA 1
ATOM 780 C C . ARG A 1 102 ? -3.475 12.995 -1.473 1.00 96.56 102 ARG A C 1
ATOM 782 O O . ARG A 1 102 ? -3.485 12.971 -2.700 1.00 96.56 102 ARG A O 1
ATOM 789 N N . ASP A 1 103 ? -2.391 13.288 -0.759 1.00 95.56 103 ASP A N 1
ATOM 790 C CA . ASP A 1 103 ? -1.080 13.478 -1.373 1.00 95.56 103 ASP A CA 1
ATOM 791 C C . ASP A 1 103 ? -0.641 12.167 -2.044 1.00 95.56 103 ASP A C 1
ATOM 793 O O . ASP A 1 103 ? -0.344 12.175 -3.233 1.00 95.56 103 ASP A O 1
ATOM 797 N N . LEU A 1 104 ? -0.701 11.030 -1.341 1.00 95.88 104 LEU A N 1
ATOM 798 C CA . LEU A 1 104 ? -0.363 9.716 -1.906 1.00 95.88 104 LEU A CA 1
ATOM 799 C C . LEU A 1 104 ? -1.213 9.366 -3.132 1.00 95.88 104 LEU A C 1
ATOM 801 O O . LEU A 1 104 ? -0.665 8.910 -4.126 1.00 95.88 104 LEU A O 1
ATOM 805 N N . GLU A 1 105 ? -2.520 9.627 -3.102 1.00 97.19 105 GLU A N 1
ATOM 806 C CA . GLU A 1 105 ? -3.407 9.400 -4.252 1.00 97.19 105 GLU A CA 1
ATOM 807 C C . GLU A 1 105 ? -3.031 10.253 -5.463 1.00 97.19 105 GLU A C 1
ATOM 809 O O . GLU A 1 105 ? -3.025 9.760 -6.589 1.00 97.19 105 GLU A O 1
ATOM 814 N N . ARG A 1 106 ? -2.661 11.519 -5.240 1.00 96.75 106 ARG A N 1
ATOM 815 C CA . ARG A 1 106 ? -2.138 12.374 -6.310 1.00 96.75 106 ARG A CA 1
ATOM 816 C C . ARG A 1 106 ? -0.842 11.807 -6.881 1.00 96.75 106 ARG A C 1
ATOM 818 O O . ARG A 1 106 ? -0.701 11.762 -8.096 1.00 96.75 106 ARG A O 1
ATOM 825 N N . GLY A 1 107 ? 0.071 11.368 -6.016 1.00 94.25 107 GLY A N 1
ATOM 826 C CA . GLY A 1 107 ? 1.320 10.740 -6.438 1.00 94.25 107 GLY A CA 1
ATOM 827 C C . GLY A 1 107 ? 1.075 9.466 -7.249 1.00 94.25 107 GLY A C 1
ATOM 828 O O . GLY A 1 107 ? 1.697 9.274 -8.282 1.00 94.25 107 GLY A O 1
ATOM 829 N N . ILE A 1 108 ? 0.129 8.619 -6.843 1.00 96.50 108 ILE A N 1
ATOM 830 C CA . ILE A 1 108 ? -0.228 7.400 -7.586 1.00 96.50 108 ILE A CA 1
ATOM 831 C C . ILE A 1 108 ? -0.704 7.734 -9.004 1.00 96.50 108 ILE A C 1
ATOM 833 O O . ILE A 1 108 ? -0.288 7.070 -9.948 1.00 96.50 108 ILE A O 1
ATOM 837 N N . GLU A 1 109 ? -1.521 8.777 -9.171 1.00 97.31 109 GLU A N 1
ATOM 838 C CA . GLU A 1 109 ? -1.961 9.202 -10.505 1.00 97.31 109 GLU A CA 1
ATOM 839 C C . GLU A 1 109 ? -0.818 9.830 -11.326 1.00 97.31 109 GLU A C 1
ATOM 841 O O . GLU A 1 109 ? -0.758 9.632 -12.536 1.00 97.31 109 GLU A O 1
ATOM 846 N N . GLU A 1 110 ? 0.118 10.542 -10.689 1.00 95.00 110 GLU A N 1
ATOM 847 C CA . GLU A 1 110 ? 1.301 11.113 -11.353 1.00 95.00 110 GLU A CA 1
ATOM 848 C C . GLU A 1 110 ? 2.293 10.033 -11.819 1.00 95.00 110 GLU A C 1
ATOM 850 O O . GLU A 1 110 ? 2.844 10.127 -12.914 1.00 95.00 110 GLU A O 1
ATOM 855 N N . PHE A 1 111 ? 2.477 8.978 -11.022 1.00 94.06 111 PHE A N 1
ATOM 856 C CA . PHE A 1 111 ? 3.364 7.843 -11.308 1.00 94.06 111 PHE A CA 1
ATOM 857 C C . PHE A 1 111 ? 2.623 6.646 -11.921 1.0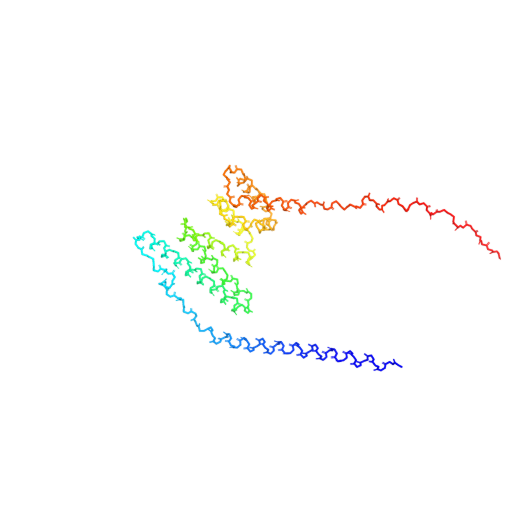0 94.06 111 PHE A C 1
ATOM 859 O O . PHE A 1 111 ? 3.089 5.508 -11.852 1.00 94.06 111 PHE A O 1
ATOM 866 N N . LYS A 1 112 ? 1.458 6.874 -12.528 1.00 96.38 112 LYS A N 1
ATOM 867 C CA . LYS A 1 112 ? 0.645 5.813 -13.120 1.00 96.38 112 LYS A CA 1
ATOM 868 C C . LYS A 1 112 ? 1.403 5.068 -14.217 1.00 96.38 112 LYS A C 1
ATOM 870 O O . LYS A 1 112 ? 2.094 5.664 -15.036 1.00 96.38 112 LYS A O 1
ATOM 875 N N . ASP A 1 113 ? 1.262 3.746 -14.223 1.00 94.06 113 ASP A N 1
ATOM 876 C CA . ASP A 1 113 ? 1.943 2.824 -15.142 1.00 94.06 113 ASP A CA 1
ATOM 877 C C . ASP A 1 113 ? 3.473 2.772 -14.979 1.00 94.06 113 ASP A C 1
ATOM 879 O O . ASP A 1 113 ? 4.156 2.099 -15.753 1.00 94.06 113 ASP A O 1
ATOM 883 N N . THR A 1 114 ? 4.027 3.380 -13.924 1.00 92.94 114 THR A N 1
ATOM 884 C CA . THR A 1 114 ? 5.439 3.213 -13.562 1.00 92.94 114 THR A CA 1
ATOM 885 C C . THR A 1 114 ? 5.615 2.157 -12.455 1.00 92.94 114 THR A C 1
ATOM 887 O O . THR A 1 114 ? 4.636 1.720 -11.828 1.00 92.94 114 THR A O 1
ATOM 890 N N . PRO A 1 115 ? 6.844 1.659 -12.219 1.00 90.81 115 PRO A N 1
ATOM 891 C CA . PRO A 1 115 ? 7.153 0.817 -11.059 1.00 90.81 115 PRO A CA 1
ATOM 892 C C . PRO A 1 115 ? 6.915 1.527 -9.719 1.00 90.81 115 PRO A C 1
ATOM 894 O O . PRO A 1 115 ? 6.548 0.893 -8.731 1.00 90.81 115 PRO A O 1
ATOM 897 N N . GLU A 1 116 ? 7.102 2.846 -9.687 1.00 92.12 116 GLU A N 1
ATOM 898 C CA . GLU A 1 116 ? 6.958 3.680 -8.495 1.00 92.12 116 GLU A CA 1
ATOM 899 C C . GLU A 1 116 ? 5.499 3.777 -8.017 1.00 92.12 116 GLU A C 1
ATOM 901 O O . GLU A 1 116 ? 5.277 3.936 -6.816 1.00 92.12 116 GLU A O 1
ATOM 906 N N . GLU A 1 117 ? 4.514 3.582 -8.907 1.00 95.50 117 GLU A N 1
ATOM 907 C CA . GLU A 1 117 ? 3.084 3.504 -8.562 1.00 95.50 117 GLU A CA 1
ATOM 908 C C . GLU A 1 117 ? 2.832 2.526 -7.404 1.00 95.50 117 GLU A C 1
ATOM 910 O O . GLU A 1 117 ? 2.229 2.876 -6.392 1.00 95.50 117 GLU A O 1
ATOM 915 N N . LEU A 1 118 ? 3.349 1.299 -7.523 1.00 95.56 118 LEU A N 1
ATOM 916 C CA . LEU A 1 118 ? 3.123 0.215 -6.559 1.00 95.56 118 LEU A CA 1
ATOM 917 C C . LEU A 1 118 ? 3.688 0.538 -5.184 1.00 95.56 118 LEU A C 1
ATOM 919 O O . LEU A 1 118 ? 3.115 0.179 -4.157 1.00 95.56 118 LEU A O 1
ATOM 923 N N . VAL A 1 119 ? 4.815 1.236 -5.182 1.00 93.12 119 VAL A N 1
ATOM 924 C CA . VAL A 1 119 ? 5.499 1.651 -3.971 1.00 93.12 119 VAL A CA 1
ATOM 925 C C . VAL A 1 119 ? 4.664 2.694 -3.219 1.00 93.12 119 VAL A C 1
ATOM 927 O O . VAL A 1 119 ? 4.560 2.635 -1.993 1.00 93.12 119 VAL A O 1
ATOM 930 N N . LEU A 1 120 ? 4.037 3.628 -3.941 1.00 94.88 120 LEU A N 1
ATOM 931 C CA . LEU A 1 120 ? 3.112 4.601 -3.357 1.00 94.88 120 LEU A CA 1
ATOM 932 C C . LEU A 1 120 ? 1.800 3.949 -2.912 1.00 94.88 120 LEU A C 1
ATOM 934 O O . LEU A 1 120 ? 1.268 4.324 -1.867 1.00 94.88 120 LEU A O 1
ATOM 938 N N . ILE A 1 121 ? 1.306 2.948 -3.648 1.00 97.38 121 ILE A N 1
ATOM 939 C CA . ILE A 1 121 ? 0.125 2.177 -3.247 1.00 97.38 121 ILE A CA 1
ATOM 940 C C . ILE A 1 121 ? 0.385 1.421 -1.941 1.00 97.38 121 ILE A C 1
ATOM 942 O O . ILE A 1 121 ? -0.474 1.422 -1.063 1.00 97.38 121 ILE A O 1
ATOM 946 N N . GLU A 1 122 ? 1.562 0.821 -1.753 1.00 95.94 122 GLU A N 1
ATOM 947 C CA . GLU A 1 122 ? 1.916 0.174 -0.485 1.00 95.94 122 GLU A CA 1
ATOM 948 C C . GLU A 1 122 ? 1.870 1.166 0.692 1.00 95.94 122 GLU A C 1
ATOM 950 O O . GLU A 1 122 ? 1.245 0.887 1.723 1.00 95.94 122 GLU A O 1
ATOM 955 N N . ASP A 1 123 ? 2.471 2.350 0.519 1.00 94.56 123 ASP A N 1
ATOM 956 C CA . ASP A 1 123 ? 2.434 3.414 1.524 1.00 94.56 123 ASP A CA 1
ATOM 957 C C . ASP A 1 123 ? 0.970 3.890 1.760 1.00 94.56 123 ASP A C 1
ATOM 959 O O . ASP A 1 123 ? 0.573 4.101 2.910 1.00 94.56 123 ASP A O 1
ATOM 963 N N . LEU A 1 124 ? 0.122 3.972 0.721 1.00 96.75 124 LEU A N 1
ATOM 964 C CA . LEU A 1 124 ? -1.311 4.303 0.832 1.00 96.75 124 LEU A CA 1
ATOM 965 C C . LEU A 1 124 ? -2.097 3.242 1.613 1.00 96.75 124 LEU A C 1
ATOM 967 O O . LEU A 1 124 ? -2.847 3.585 2.531 1.00 96.75 124 LEU A O 1
ATOM 971 N N . LEU A 1 125 ? -1.916 1.958 1.299 1.00 97.50 125 LEU A N 1
ATOM 972 C CA . LEU A 1 125 ? -2.567 0.848 1.997 1.00 97.50 125 LEU A CA 1
ATOM 973 C C . LEU A 1 125 ? -2.221 0.860 3.493 1.00 97.50 125 LEU A C 1
ATOM 975 O O . LEU A 1 125 ? -3.089 0.612 4.334 1.00 97.50 125 LEU A O 1
ATOM 979 N N . LEU A 1 126 ? -0.984 1.205 3.856 1.00 94.69 126 LEU A N 1
ATOM 980 C CA . LEU A 1 126 ? -0.594 1.359 5.257 1.00 94.69 126 LEU A CA 1
ATOM 981 C C . LEU A 1 126 ? -1.369 2.496 5.949 1.00 94.69 126 LEU A C 1
ATOM 983 O O . LEU A 1 126 ? -1.863 2.313 7.066 1.00 94.69 126 LEU A O 1
ATOM 987 N N . GLN A 1 127 ? -1.513 3.649 5.287 1.00 94.88 127 GLN A N 1
ATOM 988 C CA . GLN A 1 127 ? -2.246 4.800 5.831 1.00 94.88 127 GLN A CA 1
ATOM 989 C C . GLN A 1 127 ? -3.753 4.542 5.946 1.00 94.88 127 GLN A C 1
ATOM 991 O O . GLN A 1 127 ? -4.374 4.906 6.947 1.00 94.88 127 GLN A O 1
ATOM 996 N N . LEU A 1 128 ? -4.355 3.868 4.965 1.00 96.38 128 LEU A N 1
ATOM 997 C CA . LEU A 1 128 ? -5.771 3.492 5.010 1.00 96.38 128 LEU A CA 1
ATOM 998 C C . LEU A 1 128 ? -6.044 2.483 6.130 1.00 96.38 128 LEU A C 1
ATOM 1000 O O . LEU A 1 128 ? -7.020 2.631 6.872 1.00 96.38 128 LEU A O 1
ATOM 1004 N N . ARG A 1 129 ? -5.143 1.507 6.314 1.00 95.81 129 ARG A N 1
ATOM 1005 C CA . ARG A 1 129 ? -5.219 0.529 7.405 1.00 95.81 129 ARG A CA 1
ATOM 1006 C C . ARG A 1 129 ? -5.120 1.199 8.770 1.00 95.81 129 ARG A C 1
ATOM 1008 O O . ARG A 1 129 ? -5.947 0.924 9.635 1.00 95.81 129 ARG A O 1
ATOM 1015 N N . SER A 1 130 ? -4.144 2.087 8.971 1.00 92.31 130 SER A N 1
ATOM 1016 C CA . SER A 1 130 ? -4.015 2.821 10.237 1.00 92.31 130 SER A CA 1
ATOM 1017 C C . SER A 1 130 ? -5.231 3.723 10.489 1.00 92.31 130 SER A C 1
ATOM 1019 O O . SER A 1 130 ? -5.635 3.916 11.634 1.00 92.31 130 SER A O 1
ATOM 1021 N N . GLY A 1 131 ? -5.836 4.247 9.415 1.00 92.69 131 GLY A N 1
ATOM 1022 C CA . GLY A 1 131 ? -7.089 5.008 9.364 1.00 92.69 131 GLY A CA 1
ATOM 1023 C C . GLY A 1 131 ? -8.371 4.239 9.662 1.00 92.69 131 GLY A C 1
ATOM 1024 O O . GLY A 1 131 ? -9.409 4.882 9.786 1.00 92.69 131 GLY A O 1
ATOM 1025 N N . GLY A 1 132 ? -8.336 2.905 9.742 1.00 94.88 132 GLY A N 1
ATOM 1026 C CA . GLY A 1 132 ? -9.552 2.093 9.837 1.00 94.88 132 GLY A CA 1
ATOM 1027 C C . GLY A 1 132 ? -10.451 2.187 8.595 1.00 94.88 132 GLY A C 1
ATOM 1028 O O . GLY A 1 132 ? -11.623 1.829 8.656 1.00 94.88 132 GLY A O 1
ATOM 1029 N N . GLN A 1 133 ? -9.928 2.664 7.459 1.00 96.81 133 GLN A N 1
ATOM 1030 C CA . GLN A 1 133 ? -10.680 2.828 6.211 1.00 96.81 133 GLN A CA 1
ATOM 1031 C C . GLN A 1 133 ? -10.712 1.508 5.420 1.00 96.81 133 GLN A C 1
ATOM 1033 O O . GLN A 1 133 ? -10.239 1.448 4.288 1.00 96.81 133 GLN A O 1
ATOM 1038 N N . ALA A 1 134 ? -11.247 0.440 6.022 1.00 97.62 134 ALA A N 1
ATOM 1039 C CA . ALA A 1 134 ? -11.181 -0.924 5.480 1.00 97.62 134 ALA A CA 1
ATOM 1040 C C . ALA A 1 134 ? -11.825 -1.072 4.087 1.00 97.62 134 ALA A C 1
ATOM 1042 O O . ALA A 1 134 ? -11.249 -1.723 3.221 1.00 97.62 134 ALA A O 1
ATOM 1043 N N . ASN A 1 135 ? -12.967 -0.417 3.839 1.00 98.12 135 ASN A N 1
ATOM 1044 C CA . ASN A 1 135 ? -13.628 -0.452 2.527 1.00 98.12 135 ASN A CA 1
ATOM 1045 C C . ASN A 1 135 ? -12.740 0.131 1.421 1.00 98.12 135 ASN A C 1
ATOM 1047 O O . ASN A 1 135 ? -12.451 -0.544 0.442 1.00 98.12 135 ASN A O 1
ATOM 1051 N N . ARG A 1 136 ? -12.231 1.352 1.626 1.00 98.12 136 ARG A N 1
ATOM 1052 C CA . ARG A 1 136 ? -11.350 2.020 0.659 1.00 98.12 136 ARG A CA 1
ATOM 1053 C C . ARG A 1 136 ? -10.030 1.274 0.479 1.00 98.12 136 ARG A C 1
ATOM 1055 O O . ARG A 1 136 ? -9.497 1.222 -0.620 1.00 98.12 136 ARG A O 1
ATOM 1062 N N . TRP A 1 137 ? -9.508 0.690 1.559 1.00 98.44 137 TRP A N 1
ATOM 1063 C CA . TRP A 1 137 ? -8.330 -0.172 1.501 1.00 98.44 137 TRP A CA 1
ATOM 1064 C C . TRP A 1 137 ? -8.557 -1.348 0.544 1.00 98.44 137 TRP A C 1
ATOM 1066 O O . TRP A 1 137 ? -7.698 -1.627 -0.291 1.00 98.44 137 TRP A O 1
ATOM 1076 N N . LEU A 1 138 ? -9.718 -2.009 0.637 1.00 98.31 138 LEU A N 1
ATOM 1077 C CA . LEU A 1 138 ? -10.069 -3.125 -0.243 1.00 98.31 138 LEU A CA 1
ATOM 1078 C C . LEU A 1 138 ? -10.252 -2.690 -1.687 1.00 98.31 138 LEU A C 1
ATOM 1080 O O . LEU A 1 138 ? -9.786 -3.404 -2.565 1.00 98.31 138 LEU A O 1
ATOM 1084 N N . ASP A 1 139 ? -10.875 -1.537 -1.933 1.00 98.38 139 ASP A N 1
ATOM 1085 C CA . ASP A 1 139 ? -11.059 -1.025 -3.294 1.00 98.38 139 ASP A CA 1
ATOM 1086 C C . ASP A 1 139 ? -9.707 -0.849 -3.997 1.00 98.38 139 ASP A C 1
ATOM 1088 O O . ASP A 1 139 ? -9.503 -1.374 -5.091 1.00 98.38 139 ASP A O 1
ATOM 1092 N N . VAL A 1 140 ? -8.744 -0.213 -3.318 1.00 98.25 140 VAL A N 1
ATOM 1093 C CA . VAL A 1 140 ? -7.378 -0.027 -3.834 1.00 98.25 140 VAL A CA 1
ATOM 1094 C C . VAL A 1 140 ? -6.665 -1.371 -4.021 1.00 98.25 140 VAL A C 1
ATOM 1096 O O . VAL A 1 140 ? -6.022 -1.599 -5.044 1.00 98.25 140 VAL A O 1
ATOM 1099 N N . TYR A 1 141 ? -6.771 -2.287 -3.054 1.00 98.38 141 TYR A N 1
ATOM 1100 C CA . TYR A 1 141 ? -6.132 -3.602 -3.158 1.00 98.38 141 TYR A CA 1
ATOM 1101 C C . TYR A 1 141 ? -6.692 -4.435 -4.319 1.00 98.38 141 TYR A C 1
ATOM 1103 O O . TYR A 1 141 ? -5.922 -5.033 -5.072 1.00 98.38 141 TYR A O 1
ATOM 1111 N N . LEU A 1 142 ? -8.018 -4.474 -4.476 1.00 98.06 142 LEU A N 1
ATOM 1112 C CA . LEU A 1 142 ? -8.683 -5.202 -5.553 1.00 98.06 142 LEU A CA 1
ATOM 1113 C C . LEU A 1 142 ? -8.330 -4.605 -6.916 1.00 98.06 142 LEU A C 1
ATOM 1115 O O . LEU A 1 142 ? -8.053 -5.359 -7.846 1.00 98.06 142 LEU A O 1
ATOM 1119 N N . GLU A 1 143 ? -8.259 -3.276 -7.030 1.00 98.00 143 GLU A N 1
ATOM 1120 C CA . GLU A 1 143 ? -7.791 -2.614 -8.250 1.00 98.00 143 GLU A CA 1
ATOM 1121 C C . GLU A 1 143 ? -6.383 -3.089 -8.644 1.00 98.00 143 GLU A C 1
ATOM 1123 O O . GLU A 1 143 ? -6.168 -3.498 -9.788 1.00 98.00 143 GLU A O 1
ATOM 1128 N N . VAL A 1 144 ? -5.438 -3.125 -7.696 1.00 97.56 144 VAL A N 1
ATOM 1129 C CA . VAL A 1 144 ? -4.083 -3.647 -7.949 1.00 97.56 144 VAL A CA 1
ATOM 1130 C C . VAL A 1 144 ? -4.109 -5.122 -8.319 1.00 97.56 144 VAL A C 1
ATOM 1132 O O . VAL A 1 144 ? -3.432 -5.521 -9.266 1.00 97.56 144 VAL A O 1
ATOM 1135 N N . LEU A 1 145 ? -4.888 -5.933 -7.605 1.00 96.69 145 LEU A N 1
ATOM 1136 C CA . LEU A 1 145 ? -5.001 -7.365 -7.861 1.00 96.69 145 LEU A CA 1
ATOM 1137 C C . LEU A 1 145 ? -5.479 -7.649 -9.293 1.00 96.69 145 LEU A C 1
ATOM 1139 O O . LEU A 1 145 ? -4.954 -8.558 -9.934 1.00 96.69 145 LEU A O 1
ATOM 1143 N N . TYR A 1 146 ? -6.416 -6.855 -9.818 1.00 96.06 146 TYR A N 1
ATOM 1144 C CA . TYR A 1 146 ? -6.896 -7.002 -11.194 1.00 96.06 146 TYR A CA 1
ATOM 1145 C C . TYR A 1 146 ? -5.951 -6.393 -12.234 1.00 96.06 146 TYR A C 1
ATOM 1147 O O . TYR A 1 146 ? -5.751 -6.989 -13.293 1.00 96.06 146 TYR A O 1
ATOM 1155 N N . ARG A 1 147 ? -5.359 -5.223 -11.965 1.00 96.31 147 ARG A N 1
ATOM 1156 C CA . ARG A 1 147 ? -4.519 -4.511 -12.942 1.00 96.31 147 ARG A CA 1
ATOM 1157 C C . ARG A 1 147 ? -3.104 -5.079 -13.033 1.00 96.31 147 ARG A C 1
ATOM 1159 O O . ARG A 1 147 ? -2.524 -5.096 -14.116 1.00 96.31 147 ARG A O 1
ATOM 1166 N N . ARG A 1 148 ? -2.536 -5.532 -11.914 1.00 95.69 148 ARG A N 1
ATOM 1167 C CA . ARG A 1 148 ? -1.145 -5.995 -11.802 1.00 95.69 148 ARG A CA 1
ATOM 1168 C C . ARG A 1 148 ? -1.041 -7.275 -10.946 1.00 95.69 148 ARG A C 1
ATOM 1170 O O . ARG A 1 148 ? -0.383 -7.276 -9.905 1.00 95.69 148 ARG A O 1
ATOM 1177 N N . PRO A 1 149 ? -1.641 -8.402 -11.382 1.00 94.75 149 PRO A N 1
ATOM 1178 C CA . PRO A 1 149 ? -1.726 -9.632 -10.582 1.00 94.75 149 PRO A CA 1
ATOM 1179 C C . PRO A 1 149 ? -0.369 -10.291 -10.291 1.00 94.75 149 PRO A C 1
ATOM 1181 O O . PRO A 1 149 ? -0.272 -11.131 -9.398 1.00 94.75 149 PRO A O 1
ATOM 1184 N N . THR A 1 150 ? 0.675 -9.957 -11.055 1.00 94.00 150 THR A N 1
ATOM 1185 C CA . THR A 1 150 ? 2.010 -10.562 -10.935 1.00 94.00 150 THR A CA 1
ATOM 1186 C C . THR A 1 150 ? 2.877 -9.945 -9.844 1.00 94.00 150 THR A C 1
ATOM 1188 O O . THR A 1 150 ? 3.929 -10.502 -9.538 1.00 94.00 150 THR A O 1
ATOM 1191 N N . GLU A 1 151 ? 2.462 -8.811 -9.285 1.00 95.25 151 GLU A N 1
ATOM 1192 C CA . GLU A 1 151 ? 3.267 -8.025 -8.353 1.00 95.25 151 GLU A CA 1
ATOM 1193 C C . GLU A 1 151 ? 3.283 -8.636 -6.951 1.00 95.25 151 GLU A C 1
ATOM 1195 O O . GLU A 1 151 ? 2.262 -9.097 -6.432 1.00 95.25 151 GLU A O 1
ATOM 1200 N N . ASP A 1 152 ? 4.444 -8.582 -6.295 1.00 94.00 152 ASP A N 1
ATOM 1201 C CA . ASP A 1 152 ? 4.641 -9.156 -4.958 1.00 94.00 152 ASP A CA 1
ATOM 1202 C C . ASP A 1 152 ? 3.725 -8.519 -3.899 1.00 94.00 152 ASP A C 1
ATOM 1204 O O . ASP A 1 152 ? 3.342 -9.182 -2.930 1.00 94.00 152 ASP A O 1
ATOM 1208 N N . LEU A 1 153 ? 3.315 -7.260 -4.111 1.00 95.62 153 LEU A N 1
ATOM 1209 C CA . LEU A 1 153 ? 2.365 -6.539 -3.259 1.00 95.62 153 LEU A CA 1
ATOM 1210 C C . LEU A 1 153 ? 1.046 -7.310 -3.076 1.00 95.62 153 LEU A C 1
ATOM 1212 O O . LEU A 1 153 ? 0.468 -7.306 -1.989 1.00 95.62 153 LEU A O 1
ATOM 1216 N N . VAL A 1 154 ? 0.581 -8.013 -4.116 1.00 96.25 154 VAL A N 1
ATOM 1217 C CA . VAL A 1 154 ? -0.669 -8.781 -4.063 1.00 96.25 154 VAL A CA 1
ATOM 1218 C C . VAL A 1 154 ? -0.554 -9.927 -3.057 1.00 96.25 154 VAL A C 1
ATOM 1220 O O . VAL A 1 154 ? -1.439 -10.109 -2.216 1.00 96.25 154 VAL A O 1
ATOM 1223 N N . ALA A 1 155 ? 0.557 -10.666 -3.102 1.00 94.00 155 ALA A N 1
ATOM 1224 C CA . ALA A 1 155 ? 0.811 -11.793 -2.209 1.00 94.00 155 ALA A CA 1
ATOM 1225 C C . ALA A 1 155 ? 1.160 -11.350 -0.781 1.00 94.00 155 ALA A C 1
ATOM 1227 O O . ALA A 1 155 ? 0.743 -11.985 0.189 1.00 94.00 155 ALA A O 1
ATOM 1228 N N . SER A 1 156 ? 1.907 -10.255 -0.618 1.00 95.00 156 SER A N 1
ATOM 1229 C CA . SER A 1 156 ? 2.293 -9.770 0.711 1.00 95.00 156 SER A CA 1
ATOM 1230 C C . SER A 1 156 ? 1.093 -9.262 1.519 1.00 95.00 156 SER A C 1
ATOM 1232 O O . SER A 1 156 ? 1.063 -9.421 2.740 1.00 95.00 156 SER A O 1
ATOM 1234 N N . GLN A 1 157 ? 0.071 -8.719 0.848 1.00 96.56 157 GLN A N 1
ATOM 1235 C CA . GLN A 1 157 ? -1.125 -8.169 1.490 1.00 96.56 157 GLN A CA 1
ATOM 1236 C C . GLN A 1 157 ? -2.308 -9.145 1.581 1.00 96.56 157 GLN A C 1
ATOM 1238 O O . GLN A 1 157 ? -3.320 -8.788 2.178 1.00 96.56 157 GLN A O 1
ATOM 1243 N N . PHE A 1 158 ? -2.196 -10.380 1.079 1.00 94.75 158 PHE A N 1
ATOM 1244 C CA . PHE A 1 158 ? -3.280 -11.379 1.065 1.00 94.75 158 PHE A CA 1
ATOM 1245 C C . PHE A 1 158 ? -3.965 -11.576 2.424 1.00 94.75 158 PHE A C 1
ATOM 1247 O O . PHE A 1 158 ? -5.190 -11.521 2.540 1.00 94.75 158 PHE A O 1
ATOM 1254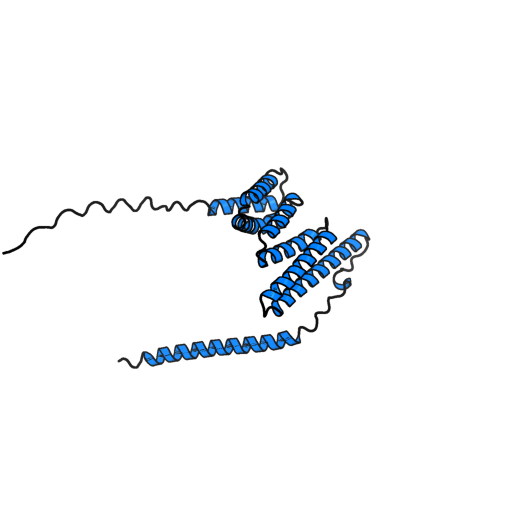 N N . VAL A 1 159 ? -3.169 -11.787 3.478 1.00 94.62 159 VAL A N 1
ATOM 1255 C CA . VAL A 1 159 ? -3.694 -12.018 4.832 1.00 94.62 159 VAL A CA 1
ATOM 1256 C C . VAL A 1 159 ? -4.447 -10.784 5.329 1.00 94.62 159 VAL A C 1
ATOM 1258 O O . VAL A 1 159 ? -5.538 -10.911 5.884 1.00 94.62 159 VAL A O 1
ATOM 1261 N N . THR A 1 160 ? -3.899 -9.590 5.084 1.00 96.44 160 THR A N 1
ATOM 1262 C CA . THR A 1 160 ? -4.559 -8.322 5.415 1.00 96.44 160 THR A CA 1
ATOM 1263 C C . THR A 1 160 ? -5.855 -8.166 4.621 1.00 96.44 160 THR A C 1
ATOM 1265 O O . THR A 1 160 ? -6.869 -7.796 5.201 1.00 96.44 160 THR A O 1
ATOM 1268 N N . ALA A 1 161 ? -5.861 -8.504 3.329 1.00 97.31 161 ALA A N 1
ATOM 1269 C CA . ALA A 1 161 ? -7.041 -8.404 2.480 1.00 97.31 161 ALA A CA 1
ATOM 1270 C C . ALA A 1 161 ? -8.182 -9.289 2.978 1.00 97.31 161 ALA A C 1
ATOM 1272 O O . ALA A 1 161 ? -9.306 -8.812 3.086 1.00 97.31 161 ALA A O 1
ATOM 1273 N N . ARG A 1 162 ? -7.898 -10.532 3.384 1.00 96.06 162 ARG A N 1
ATOM 1274 C CA . ARG A 1 162 ? -8.909 -11.404 4.002 1.00 96.06 162 ARG A CA 1
ATOM 1275 C C . ARG A 1 162 ? -9.472 -10.819 5.296 1.00 96.06 162 ARG A C 1
ATOM 1277 O O . ARG A 1 162 ? -10.683 -10.825 5.480 1.00 96.06 162 ARG A O 1
ATOM 1284 N N . GLN A 1 163 ? -8.614 -10.282 6.164 1.00 96.00 163 GLN A N 1
ATOM 1285 C CA . GLN A 1 163 ? -9.050 -9.646 7.414 1.00 96.00 163 GLN A CA 1
ATOM 1286 C C . GLN A 1 163 ? -9.939 -8.424 7.153 1.00 96.00 163 GLN A C 1
ATOM 1288 O O . GLN A 1 163 ? -10.976 -8.265 7.792 1.00 96.00 163 GLN A O 1
ATOM 1293 N N . MET A 1 164 ? -9.551 -7.570 6.202 1.00 97.56 164 MET A N 1
ATOM 1294 C CA . MET A 1 164 ? -10.343 -6.399 5.821 1.00 97.56 164 MET A CA 1
ATOM 1295 C C . MET A 1 164 ? -11.670 -6.809 5.178 1.00 97.56 164 MET A C 1
ATOM 1297 O O . MET A 1 164 ? -12.697 -6.201 5.469 1.00 97.56 164 MET A O 1
ATOM 1301 N N . ALA A 1 165 ? -11.667 -7.851 4.343 1.00 97.38 165 ALA A N 1
ATOM 1302 C CA . ALA A 1 165 ? -12.861 -8.376 3.688 1.00 97.38 165 ALA A CA 1
ATOM 1303 C C . ALA A 1 165 ? -13.861 -8.943 4.695 1.00 97.38 165 ALA A C 1
ATOM 1305 O O . ALA A 1 165 ? -15.038 -8.611 4.629 1.00 97.38 165 ALA A O 1
ATOM 1306 N N . GLN A 1 166 ? -13.385 -9.696 5.687 1.00 96.31 166 GLN A N 1
ATOM 1307 C CA . GLN A 1 166 ? -14.216 -10.177 6.788 1.00 96.31 166 GLN A CA 1
ATOM 1308 C C . GLN A 1 166 ? -14.811 -9.021 7.602 1.00 96.31 166 GLN A C 1
ATOM 1310 O O . GLN A 1 166 ? -15.994 -9.023 7.928 1.00 96.31 166 GLN A O 1
ATOM 1315 N N . ALA A 1 167 ? -14.011 -7.992 7.897 1.00 96.38 167 ALA A N 1
ATOM 1316 C CA . ALA A 1 167 ? -14.473 -6.823 8.646 1.00 96.38 167 ALA A CA 1
ATOM 1317 C C . ALA A 1 167 ? -15.499 -5.958 7.886 1.00 96.38 167 ALA A C 1
ATOM 1319 O O . ALA A 1 167 ? -16.160 -5.122 8.500 1.00 96.38 167 ALA A O 1
ATOM 1320 N N . THR A 1 168 ? -15.613 -6.127 6.567 1.00 97.38 168 THR A N 1
ATOM 1321 C CA . THR A 1 168 ? -16.482 -5.328 5.686 1.00 97.38 168 THR A CA 1
ATOM 1322 C C . THR A 1 168 ? -17.567 -6.147 4.988 1.00 97.38 168 THR A C 1
ATOM 1324 O O . THR A 1 168 ? -18.319 -5.575 4.207 1.00 97.38 168 THR A O 1
ATOM 1327 N N . ASP A 1 169 ? -17.669 -7.449 5.277 1.00 97.56 169 ASP A N 1
ATOM 1328 C CA . ASP A 1 169 ? -18.579 -8.396 4.610 1.00 97.56 169 ASP A CA 1
ATOM 1329 C C . ASP A 1 169 ? -18.362 -8.498 3.081 1.00 97.56 169 ASP A C 1
ATOM 1331 O O . ASP A 1 169 ? -19.286 -8.692 2.295 1.00 97.56 169 ASP A O 1
ATOM 1335 N N . ARG A 1 170 ? -17.103 -8.354 2.637 1.00 97.94 170 ARG A N 1
ATOM 1336 C CA . ARG A 1 170 ? -16.673 -8.406 1.220 1.00 97.94 170 ARG A CA 1
ATOM 1337 C C . ARG A 1 170 ? -15.769 -9.602 0.912 1.00 97.94 170 ARG A C 1
ATOM 1339 O O . ARG A 1 170 ? -14.946 -9.566 -0.004 1.00 97.94 170 ARG A O 1
ATOM 1346 N N . GLU A 1 171 ? -15.888 -10.680 1.687 1.00 97.06 171 GLU A N 1
ATOM 1347 C CA . GLU A 1 171 ? -15.066 -11.893 1.529 1.00 97.06 171 GLU A CA 1
ATOM 1348 C C . GLU A 1 171 ? -15.191 -12.514 0.132 1.00 97.06 171 GLU A C 1
ATOM 1350 O O . GLU A 1 171 ? -14.202 -12.992 -0.429 1.00 97.06 171 GLU A O 1
ATOM 1355 N N . SER A 1 172 ? -16.390 -12.459 -0.452 1.00 97.31 172 SER A N 1
ATOM 1356 C CA . SER A 1 172 ? -16.687 -13.011 -1.775 1.00 97.31 172 SER A CA 1
ATOM 1357 C C . SER A 1 172 ? -15.919 -12.313 -2.900 1.00 97.31 172 SER A C 1
ATOM 1359 O O . SER A 1 172 ? -15.437 -12.989 -3.809 1.00 97.31 172 SER A O 1
ATOM 1361 N N . GLU A 1 173 ? -15.747 -10.991 -2.840 1.00 97.88 173 GLU A N 1
ATOM 1362 C CA . GLU A 1 173 ? -15.009 -10.220 -3.849 1.00 97.88 173 GLU A CA 1
ATOM 1363 C C . GLU A 1 173 ? -13.527 -10.587 -3.850 1.00 97.88 173 GLU A C 1
ATOM 1365 O O . GLU A 1 173 ? -12.939 -10.855 -4.899 1.00 97.88 173 GLU A O 1
ATOM 1370 N N . VAL A 1 174 ? -12.942 -10.665 -2.655 1.00 96.88 174 VAL A N 1
ATOM 1371 C CA . VAL A 1 174 ? -11.545 -11.049 -2.462 1.00 96.88 174 VAL A CA 1
ATOM 1372 C C . VAL A 1 174 ? -11.321 -12.504 -2.890 1.00 96.88 174 VAL A C 1
ATOM 1374 O O . VAL A 1 174 ? -10.380 -12.783 -3.633 1.00 96.88 174 VAL A O 1
ATOM 1377 N N . ALA A 1 175 ? -12.216 -13.425 -2.516 1.00 95.25 175 ALA A N 1
ATOM 1378 C CA . ALA A 1 175 ? -12.156 -14.818 -2.959 1.00 95.25 175 ALA A CA 1
ATOM 1379 C C . ALA A 1 175 ? -12.259 -14.948 -4.488 1.00 95.25 175 ALA A C 1
ATOM 1381 O O . ALA A 1 175 ? -11.480 -15.681 -5.096 1.00 95.25 175 ALA A O 1
ATOM 1382 N N . THR A 1 176 ? -13.171 -14.203 -5.117 1.00 96.56 176 THR A N 1
ATOM 1383 C CA . THR A 1 176 ? -13.348 -14.188 -6.578 1.00 96.56 176 THR A CA 1
ATOM 1384 C C . THR A 1 176 ? -12.097 -13.656 -7.275 1.00 96.56 176 THR A C 1
ATOM 1386 O O . THR A 1 176 ? -11.588 -14.291 -8.199 1.00 96.56 176 THR A O 1
ATOM 1389 N N . GLY A 1 177 ? -11.534 -12.544 -6.790 1.00 95.19 177 GLY A N 1
ATOM 1390 C CA . GLY A 1 177 ? -10.282 -11.990 -7.307 1.00 95.19 177 GLY A CA 1
ATOM 1391 C C . GLY A 1 177 ? -9.127 -12.995 -7.247 1.00 95.19 177 GLY A C 1
ATOM 1392 O O . GLY A 1 177 ? -8.392 -13.167 -8.223 1.00 95.19 177 GLY A O 1
ATOM 1393 N N . PHE A 1 178 ? -9.001 -13.739 -6.147 1.00 92.38 178 PHE A N 1
ATOM 1394 C CA . PHE A 1 178 ? -7.978 -14.780 -6.037 1.00 92.38 178 PHE A CA 1
ATOM 1395 C C . PHE A 1 178 ? -8.230 -15.975 -6.947 1.00 92.38 178 PHE A C 1
ATOM 1397 O O . PHE A 1 178 ? -7.285 -16.464 -7.566 1.00 92.38 178 PHE A O 1
ATOM 1404 N N . GLN A 1 179 ? -9.478 -16.422 -7.090 1.00 93.69 179 GLN A N 1
ATOM 1405 C CA . GLN A 1 179 ? -9.818 -17.476 -8.046 1.00 93.69 179 GLN A CA 1
ATOM 1406 C C . GLN A 1 179 ? -9.424 -17.077 -9.473 1.00 93.69 179 GLN A C 1
ATOM 1408 O O . GLN A 1 179 ? -8.830 -17.886 -10.190 1.00 93.69 179 GLN A O 1
ATOM 1413 N N . HIS A 1 180 ? -9.664 -15.820 -9.861 1.00 93.19 180 HIS A N 1
ATOM 1414 C CA . HIS A 1 180 ? -9.201 -15.292 -11.143 1.00 93.19 180 HIS A CA 1
ATOM 1415 C C . HIS A 1 180 ? -7.677 -15.350 -11.274 1.00 93.19 180 HIS A C 1
ATOM 1417 O O . HIS A 1 180 ? -7.178 -15.856 -12.279 1.00 93.19 180 HIS A O 1
ATOM 1423 N N . LEU A 1 181 ? -6.935 -14.903 -10.257 1.00 92.00 181 LEU A N 1
ATOM 1424 C CA . LEU A 1 181 ? -5.469 -14.922 -10.260 1.00 92.00 181 LEU A CA 1
ATOM 1425 C C . LEU A 1 181 ? -4.913 -16.352 -10.377 1.00 92.00 181 LEU A C 1
ATOM 1427 O O . LEU A 1 181 ? -3.997 -16.607 -11.162 1.00 92.00 181 LEU A O 1
ATOM 1431 N N . LEU A 1 182 ? -5.482 -17.308 -9.639 1.00 90.62 182 LEU A N 1
ATOM 1432 C CA . LEU A 1 182 ? -5.071 -18.714 -9.678 1.00 90.62 182 LEU A CA 1
ATOM 1433 C C . LEU A 1 182 ? -5.396 -19.393 -11.014 1.00 90.62 182 LEU A C 1
ATOM 1435 O O . LEU A 1 182 ? -4.654 -20.290 -11.426 1.00 90.62 182 LEU A O 1
ATOM 1439 N N . GLY A 1 183 ? -6.456 -18.945 -11.690 1.00 91.94 183 GLY A N 1
ATOM 1440 C CA . GLY A 1 183 ? -6.849 -19.404 -13.021 1.00 91.94 183 GLY A CA 1
ATOM 1441 C C . GLY A 1 183 ? -5.902 -18.970 -14.146 1.00 91.94 183 GLY A C 1
ATOM 1442 O O . GLY A 1 183 ? -5.933 -19.566 -15.222 1.00 91.94 183 GLY A O 1
ATOM 1443 N N . ILE A 1 184 ? -5.030 -17.979 -13.920 1.00 90.44 184 ILE A N 1
ATOM 1444 C CA . ILE A 1 184 ? -4.036 -17.550 -14.913 1.00 90.44 184 ILE A CA 1
ATOM 1445 C C . ILE A 1 184 ? -3.021 -18.690 -15.121 1.00 90.44 184 ILE A C 1
ATOM 1447 O O . ILE A 1 184 ? -2.370 -19.105 -14.161 1.00 90.44 184 ILE A O 1
ATOM 1451 N N . PRO A 1 185 ? -2.818 -19.199 -16.352 1.00 88.69 185 PRO A N 1
ATOM 1452 C CA . PRO A 1 185 ? -1.943 -20.351 -16.597 1.00 88.69 185 PRO A CA 1
ATOM 1453 C C . PRO A 1 185 ? -0.450 -20.035 -16.414 1.00 88.69 185 PRO A C 1
ATOM 1455 O O . PRO A 1 185 ? 0.353 -20.950 -16.266 1.00 88.69 185 PRO A O 1
ATOM 1458 N N . LEU A 1 186 ? -0.072 -18.754 -16.384 1.00 88.81 186 LEU A N 1
ATOM 1459 C CA . LEU A 1 186 ? 1.291 -18.312 -16.107 1.00 88.81 186 LEU A CA 1
ATOM 1460 C C . LEU A 1 186 ? 1.663 -18.573 -14.641 1.00 88.81 186 LEU A C 1
ATOM 1462 O O . LEU A 1 186 ? 0.870 -18.314 -13.731 1.00 88.81 186 LEU A O 1
ATOM 1466 N N . ASP A 1 187 ? 2.886 -19.042 -14.412 1.00 89.44 187 ASP A N 1
ATOM 1467 C CA . ASP A 1 187 ? 3.458 -19.140 -13.074 1.00 89.44 187 ASP A CA 1
ATOM 1468 C C . ASP A 1 187 ? 4.362 -17.943 -12.790 1.00 89.44 187 ASP A C 1
ATOM 1470 O O . ASP A 1 187 ? 5.261 -17.607 -13.557 1.00 89.44 187 ASP A O 1
ATOM 1474 N N . PHE A 1 188 ? 4.116 -17.304 -11.652 1.00 91.06 188 PHE A N 1
ATOM 1475 C CA . PHE A 1 188 ? 4.869 -16.154 -11.171 1.00 91.06 188 PHE A CA 1
ATOM 1476 C C . PHE A 1 188 ? 5.051 -16.246 -9.646 1.00 91.06 188 PHE A C 1
ATOM 1478 O O . PHE A 1 188 ? 4.334 -17.010 -8.985 1.00 91.06 188 PHE A O 1
ATOM 1485 N N . PRO A 1 189 ? 6.041 -15.540 -9.064 1.00 89.31 189 PRO A N 1
ATOM 1486 C CA . PRO A 1 189 ? 6.344 -15.612 -7.633 1.00 89.31 189 PRO A CA 1
ATOM 1487 C C . PRO A 1 189 ? 5.124 -15.374 -6.735 1.00 89.31 189 PRO A C 1
ATOM 1489 O O . PRO A 1 189 ? 4.830 -16.230 -5.898 1.00 89.31 189 PRO A O 1
ATOM 1492 N N . ALA A 1 190 ? 4.357 -14.306 -6.981 1.00 87.44 190 ALA A N 1
ATOM 1493 C CA . ALA A 1 190 ? 3.174 -13.979 -6.187 1.00 87.44 190 ALA A CA 1
ATOM 1494 C C . ALA A 1 190 ? 2.131 -15.116 -6.170 1.00 87.44 190 ALA A C 1
ATOM 1496 O O . ALA A 1 190 ? 1.639 -15.477 -5.105 1.00 87.44 190 ALA A O 1
ATOM 1497 N N . LYS A 1 191 ? 1.865 -15.783 -7.303 1.00 89.69 191 LYS A N 1
ATOM 1498 C CA . LYS A 1 191 ? 0.941 -16.934 -7.381 1.00 89.69 191 LYS A CA 1
ATOM 1499 C C . LYS A 1 191 ? 1.375 -18.105 -6.500 1.00 89.69 191 LYS A C 1
ATOM 1501 O O . LYS A 1 191 ? 0.536 -18.757 -5.884 1.00 89.69 191 LYS A O 1
ATOM 1506 N N . ARG A 1 192 ? 2.679 -18.398 -6.445 1.00 90.19 192 ARG A N 1
ATOM 1507 C CA . ARG A 1 192 ? 3.217 -19.477 -5.598 1.00 90.19 192 ARG A CA 1
ATOM 1508 C C . ARG A 1 192 ? 3.041 -19.150 -4.119 1.00 90.19 192 ARG A C 1
ATOM 1510 O O . ARG A 1 192 ? 2.568 -20.000 -3.371 1.00 90.19 192 ARG A O 1
ATOM 1517 N N . LEU A 1 193 ? 3.358 -17.914 -3.734 1.00 90.31 193 LEU A N 1
ATOM 1518 C CA . LEU A 1 193 ? 3.168 -17.425 -2.368 1.00 90.31 193 LEU A CA 1
ATOM 1519 C C . LEU A 1 193 ? 1.691 -17.443 -1.962 1.00 90.31 193 LEU A C 1
ATOM 1521 O O . LEU A 1 193 ? 1.372 -17.884 -0.863 1.00 90.31 193 LEU A O 1
ATOM 1525 N N . LEU A 1 194 ? 0.792 -17.042 -2.863 1.00 88.50 194 LEU A N 1
ATOM 1526 C CA . LEU A 1 194 ? -0.652 -17.079 -2.632 1.00 88.50 194 LEU A CA 1
ATOM 1527 C C . LEU A 1 194 ? -1.161 -18.505 -2.410 1.00 88.50 194 LEU A C 1
ATOM 1529 O O . LEU A 1 194 ? -1.844 -18.747 -1.421 1.00 88.50 194 LEU A O 1
ATOM 1533 N N . LYS A 1 195 ? -0.773 -19.465 -3.261 1.00 90.62 195 LYS A N 1
ATOM 1534 C CA . LYS A 1 195 ? -1.126 -20.887 -3.073 1.00 90.62 195 LYS A CA 1
ATOM 1535 C C . LYS A 1 195 ? -0.651 -21.416 -1.718 1.00 90.62 195 LYS A C 1
ATOM 1537 O O . LYS A 1 195 ? -1.373 -22.138 -1.034 1.00 90.62 195 LYS A O 1
ATOM 1542 N N . GLU A 1 196 ? 0.565 -21.052 -1.318 1.00 91.25 196 GLU A N 1
ATOM 1543 C CA . GLU A 1 196 ? 1.116 -21.448 -0.024 1.00 91.25 196 GLU A CA 1
ATOM 1544 C C . GLU A 1 196 ? 0.331 -20.822 1.139 1.00 91.25 196 GLU A C 1
ATOM 1546 O O . GLU A 1 196 ? -0.073 -21.527 2.064 1.00 91.25 196 GLU A O 1
ATOM 1551 N N . GLN A 1 197 ? 0.060 -19.519 1.087 1.00 89.75 197 GLN A N 1
ATOM 1552 C CA . GLN A 1 197 ? -0.717 -18.821 2.111 1.00 89.75 197 GLN A CA 1
ATOM 1553 C C . GLN A 1 197 ? -2.157 -19.334 2.207 1.00 89.75 197 GLN A C 1
ATOM 1555 O O . GLN A 1 197 ? -2.670 -19.488 3.314 1.00 89.75 197 GLN A O 1
ATOM 1560 N N . GLU A 1 198 ? -2.790 -19.645 1.079 1.00 87.94 198 GLU A N 1
ATOM 1561 C CA . GLU A 1 198 ? -4.124 -20.236 1.026 1.00 87.94 198 GLU A CA 1
ATOM 1562 C C . GLU A 1 198 ? -4.140 -21.620 1.684 1.00 87.94 198 GLU A C 1
ATOM 1564 O O . GLU A 1 198 ? -4.951 -21.858 2.579 1.00 87.94 198 GLU A O 1
ATOM 1569 N N . SER A 1 199 ? -3.185 -22.493 1.342 1.00 89.94 199 SER A N 1
ATOM 1570 C CA . SER A 1 199 ? -3.060 -23.816 1.968 1.00 89.94 199 SER A CA 1
ATOM 1571 C C . SER A 1 199 ? -2.853 -23.731 3.486 1.00 89.94 199 SER A C 1
ATOM 1573 O O . SER A 1 199 ? -3.465 -24.484 4.245 1.00 89.94 199 SER A O 1
ATOM 1575 N N . ARG A 1 200 ? -2.051 -22.762 3.954 1.00 88.81 200 ARG A N 1
ATOM 1576 C CA . ARG A 1 200 ? -1.844 -22.503 5.387 1.00 88.81 200 ARG A CA 1
ATOM 1577 C C . ARG A 1 200 ? -3.112 -21.990 6.060 1.00 88.81 200 ARG A C 1
ATOM 1579 O O . ARG A 1 200 ? -3.410 -22.401 7.177 1.00 88.81 200 ARG A O 1
ATOM 1586 N N . ALA A 1 201 ? -3.856 -21.108 5.399 1.00 85.25 201 ALA A N 1
ATOM 1587 C CA . ALA A 1 201 ? -5.099 -20.581 5.941 1.00 85.25 201 ALA A CA 1
ATOM 1588 C C . ALA A 1 201 ? -6.179 -21.670 6.041 1.00 85.25 201 ALA A C 1
ATOM 1590 O O . ALA A 1 201 ? -6.849 -21.757 7.064 1.00 85.25 201 ALA A O 1
ATOM 1591 N N . MET A 1 202 ? -6.291 -22.549 5.039 1.00 85.56 202 MET A N 1
ATOM 1592 C CA . MET A 1 202 ? -7.194 -23.707 5.081 1.00 85.56 202 MET A CA 1
ATOM 1593 C C . MET A 1 202 ? -6.823 -24.699 6.192 1.00 85.56 202 MET A C 1
ATOM 1595 O O . MET A 1 202 ? -7.706 -25.276 6.818 1.00 85.56 202 MET A O 1
ATOM 1599 N N . ALA A 1 203 ? -5.531 -24.884 6.476 1.00 87.25 203 ALA A N 1
ATOM 1600 C CA . ALA A 1 203 ? -5.084 -25.749 7.568 1.00 87.25 203 ALA A CA 1
ATOM 1601 C C . ALA A 1 203 ? -5.435 -25.195 8.964 1.00 87.25 203 ALA A C 1
ATOM 1603 O O . ALA A 1 203 ? -5.628 -25.973 9.895 1.00 87.25 203 ALA A O 1
ATOM 1604 N N . LEU A 1 204 ? -5.510 -23.868 9.121 1.00 84.00 204 LEU A N 1
ATOM 1605 C CA . LEU A 1 204 ? -5.892 -23.222 10.384 1.00 84.00 204 LEU A CA 1
ATOM 1606 C C . LEU A 1 204 ? -7.406 -23.207 10.617 1.00 84.00 204 LEU A C 1
ATOM 1608 O O . LEU A 1 204 ? -7.829 -23.203 11.770 1.00 84.00 204 LEU A O 1
ATOM 1612 N N . ASP A 1 205 ? -8.192 -23.187 9.541 1.00 77.69 205 ASP A N 1
ATOM 1613 C CA . ASP A 1 205 ? -9.656 -23.104 9.590 1.00 77.69 205 ASP A CA 1
ATOM 1614 C C . ASP A 1 205 ? -10.336 -24.478 9.689 1.00 77.69 205 ASP A C 1
ATOM 1616 O O . ASP A 1 205 ? -11.546 -24.571 9.889 1.00 77.69 205 ASP A O 1
ATOM 1620 N N . GLN A 1 206 ? -9.569 -25.575 9.595 1.00 74.12 206 GLN A N 1
ATOM 1621 C CA . GLN A 1 206 ? -10.093 -26.879 9.984 1.00 74.12 206 GLN A CA 1
ATOM 1622 C C . GLN A 1 206 ? -10.471 -26.798 11.465 1.00 74.12 206 GLN A C 1
ATOM 1624 O O . GLN A 1 206 ? -9.585 -26.550 12.296 1.00 74.12 206 GLN A O 1
ATOM 1629 N N . PRO A 1 207 ? -11.760 -26.994 11.822 1.00 65.69 207 PRO A N 1
ATOM 1630 C CA . PRO A 1 207 ? -12.136 -27.085 13.216 1.00 65.69 207 PRO A CA 1
ATOM 1631 C C . PRO A 1 207 ? -11.225 -28.151 13.794 1.00 65.69 207 PRO A C 1
ATOM 1633 O O . PRO A 1 207 ? -11.139 -29.253 13.248 1.00 65.69 207 PRO A O 1
ATOM 1636 N N . ARG A 1 208 ? -10.483 -27.807 14.852 1.00 60.81 208 ARG A N 1
ATOM 1637 C CA . ARG A 1 208 ? -9.863 -28.825 15.689 1.00 60.81 208 ARG A CA 1
ATOM 1638 C C . ARG A 1 208 ? -11.029 -29.688 16.125 1.00 60.81 208 ARG A C 1
ATOM 1640 O O . ARG A 1 208 ? -11.713 -29.324 17.080 1.00 60.81 208 ARG A O 1
ATOM 1647 N N . GLU A 1 209 ? -11.298 -30.766 15.392 1.00 57.94 209 GLU A N 1
ATOM 1648 C CA . GLU A 1 209 ? -12.087 -31.867 15.886 1.00 57.94 209 GLU A CA 1
ATOM 1649 C C . GLU A 1 209 ? -11.383 -32.197 17.179 1.00 57.94 209 GLU A C 1
ATOM 1651 O O . GLU A 1 209 ? -10.239 -32.661 17.205 1.00 57.94 209 GLU A O 1
ATOM 1656 N N . VAL A 1 210 ? -12.002 -31.748 18.268 1.00 59.69 210 VAL A N 1
ATOM 1657 C CA . VAL A 1 210 ? -11.539 -32.037 19.599 1.00 59.69 210 VAL A CA 1
ATOM 1658 C C . VAL A 1 210 ? -11.563 -33.544 19.594 1.00 59.69 210 VAL A C 1
ATOM 1660 O O . VAL A 1 210 ? -12.634 -34.149 19.587 1.00 59.69 210 VAL A O 1
ATOM 1663 N N . SER A 1 211 ? -10.377 -34.138 19.498 1.00 55.62 211 SER A N 1
ATOM 1664 C CA . SER A 1 211 ? -10.130 -35.562 19.634 1.00 55.62 211 SER A CA 1
ATOM 1665 C C . SER A 1 211 ? -10.419 -35.930 21.094 1.00 55.62 211 SER A C 1
ATOM 1667 O O . SER A 1 211 ? -9.543 -36.304 21.863 1.00 55.62 211 SER A O 1
ATOM 1669 N N . GLY A 1 212 ? -11.672 -35.716 21.490 1.00 55.88 212 GLY A N 1
ATOM 1670 C CA . GLY A 1 212 ? -12.320 -35.987 22.758 1.00 55.88 212 GLY A CA 1
ATOM 1671 C C . GLY A 1 212 ? -13.283 -37.166 22.629 1.00 55.88 212 GLY A C 1
ATOM 1672 O O . GLY A 1 212 ? -14.091 -37.389 23.521 1.00 55.88 212 GLY A O 1
ATOM 1673 N N . SER A 1 213 ? -13.176 -37.961 21.559 1.00 54.78 213 SER A N 1
ATOM 1674 C CA . SER A 1 213 ? -13.929 -39.208 21.381 1.00 54.78 213 SER A CA 1
ATOM 1675 C C . SER A 1 213 ? -13.241 -40.432 22.017 1.00 54.78 213 SER A C 1
ATOM 1677 O O . SER A 1 213 ? -13.430 -41.551 21.548 1.00 54.78 213 SER A O 1
ATOM 1679 N N . MET A 1 214 ? -12.439 -40.261 23.079 1.00 55.47 214 MET A N 1
ATOM 1680 C CA . MET A 1 214 ? -11.868 -41.400 23.828 1.00 55.47 214 MET A CA 1
ATOM 1681 C C . MET A 1 214 ? -11.885 -41.278 25.365 1.00 55.47 214 MET A C 1
ATOM 1683 O O . MET A 1 214 ? -11.310 -42.133 26.029 1.00 55.47 214 MET A O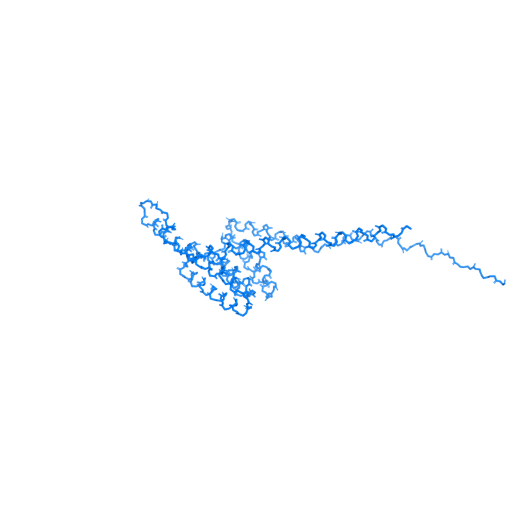 1
ATOM 1687 N N . LEU A 1 215 ? -12.563 -40.290 25.973 1.00 56.25 215 LEU A N 1
ATOM 1688 C CA . LEU A 1 215 ? -12.600 -40.159 27.450 1.00 56.25 215 LEU A CA 1
ATOM 1689 C C . LEU A 1 215 ? -14.002 -40.082 28.089 1.00 56.25 215 LEU A C 1
ATOM 1691 O O . LEU A 1 215 ? -14.115 -39.712 29.252 1.00 56.25 215 LEU A O 1
ATOM 1695 N N . PHE A 1 216 ? -15.070 -40.491 27.392 1.00 49.94 216 PHE A N 1
ATOM 1696 C CA . PHE A 1 216 ? -16.433 -40.557 27.960 1.00 49.94 216 PHE A CA 1
ATOM 1697 C C . PHE A 1 216 ? -17.074 -41.958 27.862 1.00 49.94 216 PHE A C 1
ATOM 1699 O O . PHE A 1 216 ? -18.222 -42.122 27.463 1.00 49.94 216 PHE A O 1
ATOM 1706 N N . SER A 1 217 ? -16.337 -43.009 28.236 1.00 51.69 217 SER A N 1
ATOM 1707 C CA . SER A 1 217 ? -16.908 -44.360 28.426 1.00 51.69 217 SER A CA 1
ATOM 1708 C C . SER A 1 217 ? -16.269 -45.128 29.589 1.00 51.69 217 SER A C 1
ATOM 1710 O O . SER A 1 217 ? -15.990 -46.316 29.483 1.00 51.69 217 SER A O 1
ATOM 1712 N N . ALA A 1 218 ? -16.038 -44.457 30.724 1.00 54.66 218 ALA A N 1
ATOM 1713 C CA . ALA A 1 218 ? -15.577 -45.118 31.954 1.00 54.66 218 ALA A CA 1
ATOM 1714 C C . ALA A 1 218 ? -16.263 -44.621 33.245 1.00 54.66 218 ALA A C 1
ATOM 1716 O O . ALA A 1 218 ? -15.726 -44.809 34.331 1.00 54.66 218 ALA A O 1
ATOM 1717 N N . ALA A 1 219 ? -17.445 -43.996 33.157 1.00 53.75 219 ALA A N 1
ATOM 1718 C CA . ALA A 1 219 ? -18.144 -43.440 34.326 1.00 53.75 219 ALA A CA 1
ATOM 1719 C C . ALA A 1 219 ? -19.625 -43.856 34.436 1.00 53.75 219 ALA A C 1
ATOM 1721 O O . ALA A 1 219 ? -20.448 -43.096 34.931 1.00 53.75 219 ALA A O 1
ATOM 1722 N N . ILE A 1 220 ? -19.974 -45.069 33.998 1.00 54.62 220 ILE A N 1
ATOM 1723 C CA . ILE A 1 220 ? -21.252 -45.711 34.350 1.00 54.62 220 ILE A CA 1
ATOM 1724 C C . ILE A 1 220 ? -20.951 -47.149 34.775 1.00 54.62 220 ILE A C 1
ATOM 1726 O O . ILE A 1 220 ? -21.148 -48.072 33.997 1.00 54.62 220 ILE A O 1
ATOM 1730 N N . SER A 1 221 ? -20.389 -47.352 35.973 1.00 53.28 221 SER A N 1
ATOM 1731 C CA . SER A 1 221 ? -20.391 -48.695 36.586 1.00 53.28 221 SER A CA 1
ATOM 1732 C C . SER A 1 221 ? -20.096 -48.755 38.094 1.00 53.28 221 SER A C 1
ATOM 1734 O O . SER A 1 221 ? -19.688 -49.808 38.580 1.00 53.28 221 SER A O 1
ATOM 1736 N N . ALA A 1 222 ? -20.292 -47.678 38.862 1.00 51.12 222 ALA A N 1
ATOM 1737 C CA . ALA A 1 222 ? -20.038 -47.707 40.308 1.00 51.12 222 ALA A CA 1
ATOM 1738 C C . ALA A 1 222 ? -21.055 -46.887 41.119 1.00 51.12 222 ALA A C 1
ATOM 1740 O O . ALA A 1 222 ? -20.680 -46.091 41.965 1.00 51.12 222 ALA A O 1
ATOM 1741 N N . GLU A 1 223 ? -22.349 -47.097 40.874 1.00 50.09 223 GLU A N 1
ATOM 1742 C CA . GLU A 1 223 ? -23.424 -46.577 41.733 1.00 50.09 223 GLU A CA 1
ATOM 1743 C C . GLU A 1 223 ? -24.398 -47.720 42.071 1.00 50.09 223 GLU A C 1
ATOM 1745 O O . GLU A 1 223 ? -25.578 -47.708 41.737 1.00 50.09 223 GLU A O 1
ATOM 1750 N N . ALA A 1 224 ? -23.874 -48.787 42.674 1.00 54.94 224 ALA A N 1
ATOM 1751 C CA . ALA A 1 224 ? -24.682 -49.848 43.258 1.00 54.94 224 ALA A CA 1
ATOM 1752 C C . ALA A 1 224 ? -24.044 -50.280 44.584 1.00 54.94 224 ALA A C 1
ATOM 1754 O O . ALA A 1 224 ? -22.884 -50.675 44.619 1.00 54.94 224 ALA A O 1
ATOM 1755 N N . HIS A 1 225 ? -24.847 -50.213 45.647 1.00 55.88 225 HIS A N 1
ATOM 1756 C CA . HIS A 1 225 ? -24.567 -50.566 47.045 1.00 55.88 225 HIS A CA 1
ATOM 1757 C C . HIS A 1 225 ? -23.923 -49.501 47.941 1.00 55.88 225 HIS A C 1
ATOM 1759 O O . HIS A 1 225 ? -22.709 -49.463 48.112 1.00 55.88 225 HIS A O 1
ATOM 1765 N N . ARG A 1 226 ? -24.782 -48.779 48.679 1.00 49.16 226 ARG A N 1
ATOM 1766 C CA . ARG A 1 226 ? -24.800 -48.783 50.161 1.00 49.16 226 ARG A CA 1
ATOM 1767 C C . ARG A 1 226 ? -25.990 -47.986 50.713 1.00 49.16 226 ARG A C 1
ATOM 1769 O O . ARG A 1 226 ? -25.927 -46.774 50.851 1.00 49.16 226 ARG A O 1
ATOM 1776 N N . ASN A 1 227 ? -27.054 -48.696 51.068 1.00 53.03 227 ASN A N 1
ATOM 1777 C CA . ASN A 1 227 ? -27.889 -48.422 52.245 1.00 53.03 227 ASN A CA 1
ATOM 1778 C C . ASN A 1 227 ? -28.752 -49.678 52.446 1.00 53.03 227 ASN A C 1
ATOM 1780 O O . ASN A 1 227 ? -29.326 -50.129 51.453 1.00 53.03 227 ASN A O 1
ATOM 1784 N N . PRO A 1 228 ? -28.788 -50.313 53.633 1.00 59.12 228 PRO A N 1
ATOM 1785 C CA . PRO A 1 228 ? -29.328 -49.674 54.838 1.00 59.12 228 PRO A CA 1
ATOM 1786 C C . PRO A 1 228 ? -28.613 -50.075 56.147 1.00 59.12 228 PRO A C 1
ATOM 1788 O O . PRO A 1 228 ? -28.006 -51.133 56.212 1.00 59.12 228 PRO A O 1
ATOM 1791 N N . THR A 1 229 ? -28.755 -49.274 57.204 1.00 57.34 229 THR A N 1
ATOM 1792 C CA . THR A 1 229 ? -29.134 -49.746 58.557 1.00 57.34 229 THR A CA 1
ATOM 1793 C C . THR A 1 229 ? -29.241 -48.546 59.493 1.00 57.34 229 THR A C 1
ATOM 1795 O O . THR A 1 229 ? -28.243 -47.903 59.809 1.00 57.34 229 THR A O 1
ATOM 1798 N N . HIS A 1 230 ? -30.466 -48.268 59.926 1.00 56.78 230 HIS A N 1
ATOM 1799 C CA . HIS A 1 230 ? -30.789 -47.405 61.058 1.00 56.78 230 HIS A CA 1
ATOM 1800 C C . HIS A 1 230 ? -30.805 -48.288 62.320 1.00 56.78 230 HIS A C 1
ATOM 1802 O O . HIS A 1 230 ? -31.403 -49.364 62.246 1.00 56.78 230 HIS A O 1
ATOM 1808 N N . PRO A 1 231 ? -30.169 -47.904 63.440 1.00 65.44 231 PRO A N 1
ATOM 1809 C CA . PRO A 1 231 ? -30.424 -48.530 64.730 1.00 65.44 231 PRO A CA 1
ATOM 1810 C C . PRO A 1 231 ? -31.537 -47.781 65.481 1.00 65.44 231 PRO A C 1
ATOM 1812 O O . PRO A 1 231 ? -31.706 -46.569 65.286 1.00 65.44 231 PRO A O 1
ATOM 1815 N N . ASP A 1 232 ? -32.263 -48.540 66.301 1.00 64.06 232 ASP A N 1
ATOM 1816 C CA . ASP A 1 232 ? -33.106 -48.071 67.409 1.00 64.06 232 ASP A CA 1
ATOM 1817 C C . ASP A 1 232 ? -32.254 -47.540 68.577 1.00 64.06 232 ASP A C 1
ATOM 1819 O O . ASP A 1 232 ? -31.122 -48.054 68.771 1.00 64.06 232 ASP A O 1
#

Sequence (232 aa):
MNRFCWCQRLASLAASLAVAAGVGYRWRDLQEKSATALGVAEIAPLESFVGIQSFSEIQNTRAELQGLAQRFRTEARMKYLASLSTSLSQSTSAVERQSIVRDLERGIEEFKDTPEELVLIEDLLLQLRSGGQANRWLDVYLEVLYRRPTEDLVASQFVTARQMAQATDRESEVATGFQHLLGIPLDFPAKRLLKEQESRAMALDQPREVSGSMLFSAAISAEAHRNPTHPD

Secondary structure (DSSP, 8-state):
--SHHHHHHHHHHHHHHHHHHHHHHHHHHHHHHHHTT-----PPPGGGTS----S-HHHHHHHHHHHHHHHHHHHHHHHHHHHHHH-SSHHHHHHHHHHHHHHHHHHHHHTTTSHHHHHHHHHHHHHHHHTT-HHHHHHHHHHHHHH-TTSHHHHHTHHHHHHHHHHHT-HHHHHHHHHHHHH-SS--HHHHHHHHHHHHHHHHHS------TTSSSSSSS-----------

pLDDT: mean 80.15, std 16.48, range [46.47, 98.44]

Foldseek 3Di:
DPPPPVVVVVVVVVVVVVVVVVVVVVVVVVVVVVVVVPPPPDQPPLVVQQDPDDDDPVVNVVSSVRSVLVSLVVVLVVLLVVLVVVPPDPVSSLVSLVVSLVSLVVVLVVQPPHPSNVVSLVVNLVSCVVVVVLVVSLVSLLVCLVPPVQDLSNLVCLVVNCVSCVVVVNNVSSVVSLVVSLPPPDDHPSNVSNVVVVVVVVVVPPPPPVPPVPPPDDPPDPDDDDDDDDDD